Protein AF-A0A956DY55-F1 (afdb_monomer)

Sequence (195 aa):
LRLGDVALGSDHGATIERWLAEAKARLLDPQTGLLISSYTLEGERLQGPEGSTLWMSLHNLRLVDPDFAHAQYRLARGELAIEVAGFGFAREWPRHGGGLGSADVDSGPVVPILDASAGSSGLWFLGAASFGDQDGLASLQRSLELFAFPDRDASGLRYRAAGAMGNAVLFAARSVGPLWRLASEQSSRRQGHGA

Nearest PDB structures (foldseek):
  5g1w-assembly1_C  TM=7.986E-01  e=7.168E-06  Castellaniella defragrans 65Phen
  6t9h-assembly1_B  TM=7.961E-01  e=1.632E-05  Castellaniella defragrans 65Phen
  7ad2-assembly1_A  TM=8.034E-01  e=2.532E-05  Castellaniella defragrans
  6tfr-assembly1_A  TM=7.991E-01  e=2.825E-05  Castellaniella defragrans 65Phen
  6thm-assembly1_B  TM=7.566E-01  e=1.463E-05  Castellaniella defragrans 65Phen

Secondary structure (DSSP, 8-state):
-HHHHHHH----HHHHHHHHHHHHHHSB-TTT-PBPSEE-TT--EEE---HHHHHHHHHHHHHH-HHHHHHHHHHHHHHHEEEETTEEEE-SS-TTT--TT---GGG-S-BTTTTB-HHHHHHHHHHHHHHT-HHHHHHHHHHHHHHS-EEEETTEEEEGGGHHHHHHHHHHHH---HHHHHHHHHHHHHHHT--

Radius of gyration: 17.46 Å; Cα contacts (8 Å, |Δi|>4): 277; chains: 1; bounding box: 45×49×44 Å

Solvent-accessible surface area (backbone atoms only — not comparable to full-atom values): 10643 Å² total; per-residue (Å²): 101,57,61,46,27,67,75,69,70,48,85,56,63,72,61,50,53,53,50,50,53,49,42,71,73,56,41,40,33,89,86,75,64,33,58,39,64,40,57,48,97,88,55,48,80,72,44,59,44,33,31,39,59,40,25,51,48,39,49,56,29,38,45,76,43,46,68,62,23,54,56,44,47,56,48,46,51,71,39,24,51,43,77,56,98,66,32,31,41,13,18,41,40,34,69,92,77,47,65,101,80,72,84,50,90,81,34,55,80,54,44,86,91,71,55,26,16,54,46,12,32,44,28,40,43,30,27,21,49,66,72,65,37,60,66,57,41,52,13,36,48,50,35,40,66,71,70,19,53,70,44,76,57,98,91,44,79,44,37,64,73,44,44,73,65,39,43,51,42,56,47,50,35,75,51,77,57,73,66,56,54,55,27,37,56,51,36,54,53,56,55,72,74,72,116

Mean predicted aligned error: 6.1 Å

pLDDT: mean 87.71, std 14.34, range [41.38, 98.44]

Structure (mmCIF, N/CA/C/O backbone):
data_AF-A0A956DY55-F1
#
_entry.id   AF-A0A956DY55-F1
#
loop_
_atom_site.group_PDB
_atom_site.id
_atom_site.type_symbol
_atom_site.label_atom_id
_atom_site.label_alt_id
_atom_site.label_comp_id
_atom_site.label_asym_id
_atom_site.label_entity_id
_atom_site.label_seq_id
_atom_site.pdbx_PDB_ins_code
_atom_site.Cartn_x
_atom_site.Cartn_y
_atom_site.Cartn_z
_atom_site.occupancy
_atom_site.B_iso_or_equiv
_atom_site.auth_seq_id
_atom_site.auth_comp_id
_atom_site.auth_asym_id
_atom_site.auth_atom_id
_atom_site.pdbx_PDB_model_num
ATOM 1 N N . LEU A 1 1 ? -6.649 -0.260 15.979 1.00 92.75 1 LEU A N 1
ATOM 2 C CA . LEU A 1 1 ? -7.978 0.239 16.408 1.00 92.75 1 LEU A CA 1
ATOM 3 C C . LEU A 1 1 ? -9.096 -0.671 15.908 1.00 92.75 1 LEU A C 1
ATOM 5 O O . LEU A 1 1 ? -9.574 -1.463 16.699 1.00 92.75 1 LEU A O 1
ATOM 9 N N . ARG A 1 2 ? -9.411 -0.697 14.606 1.00 94.50 2 ARG A N 1
ATOM 10 C CA . ARG A 1 2 ? -10.518 -1.506 14.043 1.00 94.50 2 ARG A CA 1
ATOM 11 C C . ARG A 1 2 ? -10.479 -3.003 14.358 1.00 94.50 2 ARG A C 1
ATOM 13 O O . ARG A 1 2 ? -11.492 -3.580 14.723 1.00 94.50 2 ARG A O 1
ATOM 20 N N . LEU A 1 3 ? -9.302 -3.625 14.286 1.00 94.81 3 LEU A N 1
ATOM 21 C CA . LEU A 1 3 ? -9.146 -5.026 14.695 1.00 94.81 3 LEU A CA 1
ATOM 22 C C . LEU A 1 3 ? -9.472 -5.233 16.188 1.00 94.81 3 LEU A C 1
ATOM 24 O O . LEU A 1 3 ? -10.024 -6.264 16.550 1.00 94.81 3 LEU A O 1
ATOM 28 N N . GLY A 1 4 ? -9.163 -4.250 17.041 1.00 93.88 4 GLY A N 1
ATOM 29 C CA . GLY A 1 4 ? -9.506 -4.254 18.466 1.00 93.88 4 GLY A CA 1
ATOM 30 C C . GLY A 1 4 ? -10.987 -3.975 18.726 1.00 93.88 4 GLY A C 1
ATOM 31 O O . GLY A 1 4 ? -11.552 -4.567 19.642 1.00 93.88 4 GLY A O 1
ATOM 32 N N . ASP A 1 5 ? -11.638 -3.148 17.900 1.00 95.00 5 ASP A N 1
ATOM 33 C CA . ASP A 1 5 ? -13.096 -2.959 17.956 1.00 95.00 5 ASP A CA 1
ATOM 34 C C . ASP A 1 5 ? -13.806 -4.310 17.764 1.00 95.00 5 ASP A C 1
ATOM 36 O O . ASP A 1 5 ? -14.678 -4.680 18.545 1.00 95.00 5 ASP A O 1
ATOM 40 N N . VAL A 1 6 ? -13.361 -5.094 16.774 1.00 94.69 6 VAL A N 1
ATOM 41 C CA . VAL A 1 6 ? -13.893 -6.439 16.496 1.00 94.69 6 VAL A CA 1
ATOM 42 C C . VAL A 1 6 ? -13.516 -7.445 17.581 1.00 94.69 6 VAL A C 1
ATOM 44 O O . VAL A 1 6 ? -14.374 -8.172 18.069 1.00 94.69 6 VAL A O 1
ATOM 47 N N . ALA A 1 7 ? -12.231 -7.535 17.930 1.00 95.31 7 ALA A N 1
ATOM 48 C CA . ALA A 1 7 ? -11.731 -8.609 18.787 1.00 95.31 7 ALA A CA 1
ATOM 49 C C . ALA A 1 7 ? -12.110 -8.432 20.262 1.00 95.31 7 ALA A C 1
ATOM 51 O O . ALA A 1 7 ? -12.269 -9.421 20.971 1.00 95.31 7 ALA A O 1
ATOM 52 N N . LEU A 1 8 ? -12.216 -7.184 20.726 1.00 95.75 8 LEU A N 1
ATOM 53 C CA . LEU A 1 8 ? -12.386 -6.849 22.143 1.00 95.75 8 LEU A CA 1
ATOM 54 C C . LEU A 1 8 ? -13.705 -6.122 22.433 1.00 95.75 8 LEU A C 1
ATOM 56 O O . LEU A 1 8 ? -13.953 -5.769 23.582 1.00 95.75 8 LEU A O 1
ATOM 60 N N . GLY A 1 9 ? -14.534 -5.856 21.418 1.00 93.00 9 GLY A N 1
ATOM 61 C CA . GLY A 1 9 ? -15.785 -5.106 21.583 1.00 93.00 9 GLY A CA 1
ATOM 62 C C . GLY A 1 9 ? -15.580 -3.637 21.970 1.00 93.00 9 GLY A C 1
ATOM 63 O O . GLY A 1 9 ? -16.483 -3.015 22.523 1.00 93.00 9 GLY A O 1
ATOM 64 N N . SER A 1 10 ? -14.389 -3.090 21.720 1.00 95.12 10 SER A N 1
ATOM 65 C CA . SER A 1 10 ? -14.096 -1.667 21.931 1.00 95.12 10 SER A CA 1
ATOM 66 C C . SER A 1 10 ? -14.716 -0.788 20.833 1.00 95.12 10 SER A C 1
ATOM 68 O O . SER A 1 10 ? -15.138 -1.292 19.791 1.00 95.12 10 SER A O 1
ATOM 70 N N . ASP A 1 11 ? -14.787 0.528 21.050 1.00 94.88 11 ASP A N 1
ATOM 71 C CA . ASP A 1 11 ? -15.194 1.470 20.002 1.00 94.88 11 ASP A CA 1
ATOM 72 C C . ASP A 1 11 ? -14.244 2.661 19.927 1.00 94.88 11 ASP A C 1
ATOM 74 O O . ASP A 1 11 ? -14.233 3.549 20.779 1.00 94.88 11 ASP A O 1
ATOM 78 N N . HIS A 1 12 ? -13.441 2.674 18.868 1.00 96.12 12 HIS A N 1
ATOM 79 C CA . HIS A 1 12 ? -12.496 3.746 18.585 1.00 96.12 12 HIS A CA 1
ATOM 80 C C . HIS A 1 12 ? -12.965 4.678 17.455 1.00 96.12 12 HIS A C 1
ATOM 82 O O . HIS A 1 12 ? -12.146 5.423 16.909 1.00 96.12 12 HIS A O 1
ATOM 88 N N . GLY A 1 13 ? -14.259 4.661 17.100 1.00 94.62 13 GLY A N 1
ATOM 89 C CA . GLY A 1 13 ? -14.834 5.447 15.998 1.00 94.62 13 GLY A CA 1
ATOM 90 C C . GLY A 1 13 ? -14.466 6.932 16.041 1.00 94.62 13 GLY A C 1
ATOM 91 O O . GLY A 1 13 ? -13.834 7.428 15.113 1.00 94.62 13 GLY A O 1
ATOM 92 N N . ALA A 1 14 ? -14.732 7.607 17.162 1.00 95.88 14 ALA A N 1
ATOM 93 C CA . ALA A 1 14 ? -14.453 9.039 17.303 1.00 95.88 14 ALA A CA 1
ATOM 94 C C . ALA A 1 14 ? -12.961 9.390 17.133 1.00 95.88 14 ALA A C 1
ATOM 96 O O . ALA A 1 14 ? -12.617 10.444 16.603 1.00 95.88 14 ALA A O 1
ATOM 97 N N . THR A 1 15 ? -12.050 8.524 17.587 1.00 96.56 15 THR A N 1
ATOM 98 C CA . THR A 1 15 ? -10.602 8.739 17.419 1.00 96.56 15 THR A CA 1
ATOM 99 C C . THR A 1 15 ? -10.178 8.561 15.966 1.00 96.56 15 THR A C 1
ATOM 101 O O . THR A 1 15 ? -9.382 9.351 15.463 1.00 96.56 15 THR A O 1
ATOM 104 N N . ILE A 1 16 ? -10.737 7.561 15.283 1.00 95.94 16 ILE A N 1
ATOM 105 C CA . ILE A 1 16 ? -10.509 7.327 13.855 1.00 95.94 16 ILE A CA 1
ATOM 106 C C . ILE A 1 16 ? -11.011 8.511 13.022 1.00 95.94 16 ILE A C 1
ATOM 108 O O . ILE A 1 16 ? -10.283 8.991 12.161 1.00 95.94 16 ILE A O 1
ATOM 112 N N . GLU A 1 17 ? -12.218 9.003 13.294 1.00 95.81 17 GLU A N 1
ATOM 113 C CA . GLU A 1 17 ? -12.821 10.126 12.566 1.00 95.81 17 GLU A CA 1
ATOM 114 C C . GLU A 1 17 ? -12.002 11.409 12.709 1.00 95.81 17 GLU A C 1
ATOM 116 O O . GLU A 1 17 ? -11.716 12.064 11.707 1.00 95.81 17 GLU A O 1
ATOM 121 N N . ARG A 1 18 ? -11.545 11.731 13.929 1.00 95.81 18 ARG A N 1
ATOM 122 C CA . ARG A 1 18 ? -10.653 12.881 14.148 1.00 95.81 18 ARG A CA 1
ATOM 123 C C . ARG A 1 18 ? -9.347 12.740 13.374 1.00 95.81 18 ARG A C 1
ATOM 125 O O . ARG A 1 18 ? -8.932 13.686 12.716 1.00 95.81 18 ARG A O 1
ATOM 132 N N . TRP A 1 19 ? -8.715 11.566 13.422 1.00 94.75 19 TRP A N 1
ATOM 133 C CA . TRP A 1 19 ? -7.479 11.341 12.672 1.00 94.75 19 TRP A CA 1
ATOM 134 C C . TRP A 1 19 ? -7.699 11.447 11.158 1.00 94.75 19 TRP A C 1
ATOM 136 O O . TRP A 1 19 ? -6.896 12.074 10.477 1.00 94.75 19 TRP A O 1
ATOM 146 N N . LEU A 1 20 ? -8.797 10.899 10.627 1.00 96.44 20 LEU A N 1
ATOM 147 C CA . LEU A 1 20 ? -9.127 10.998 9.202 1.00 96.44 20 LEU A CA 1
ATOM 148 C C . LEU A 1 20 ? -9.343 12.447 8.760 1.00 96.44 20 LEU A C 1
ATOM 150 O O . LEU A 1 20 ? -8.898 12.816 7.674 1.00 96.44 20 LEU A O 1
ATOM 154 N N . ALA A 1 21 ? -10.015 13.259 9.581 1.00 96.06 21 ALA A N 1
ATOM 155 C CA . ALA A 1 21 ? -10.216 14.676 9.299 1.00 96.06 21 ALA A CA 1
ATOM 156 C C . ALA A 1 21 ? -8.872 15.418 9.202 1.00 96.06 21 ALA A C 1
ATOM 158 O O . ALA A 1 21 ? -8.621 16.098 8.208 1.00 96.06 21 ALA A O 1
ATOM 159 N N . GLU A 1 22 ? -7.977 15.213 10.172 1.00 94.00 22 GLU A N 1
ATOM 160 C CA . GLU A 1 22 ? -6.631 15.803 10.163 1.00 94.00 22 GLU A CA 1
ATOM 161 C C . GLU A 1 22 ? -5.784 15.302 8.989 1.00 94.00 22 GLU A C 1
ATOM 163 O O . GLU A 1 22 ? -5.150 16.094 8.289 1.00 94.00 22 GLU A O 1
ATOM 168 N N . ALA A 1 23 ? -5.810 13.996 8.714 1.00 94.75 23 ALA A N 1
ATOM 169 C CA . ALA A 1 23 ? -5.051 13.400 7.621 1.00 94.75 23 ALA A CA 1
ATOM 170 C C . ALA A 1 23 ? -5.463 13.983 6.264 1.00 94.75 23 ALA A C 1
ATOM 172 O O . ALA A 1 23 ? -4.606 14.396 5.483 1.00 94.75 23 ALA A O 1
ATOM 173 N N . LYS A 1 24 ? -6.771 14.086 6.004 1.00 95.81 24 LYS A N 1
ATOM 174 C CA . LYS A 1 24 ? -7.305 14.663 4.761 1.00 95.81 24 LYS A CA 1
ATOM 175 C C . LYS A 1 24 ? -7.044 16.167 4.654 1.00 95.81 24 LYS A C 1
ATOM 177 O O . LYS A 1 24 ? -6.864 16.663 3.547 1.00 95.81 24 LYS A O 1
ATOM 182 N N . ALA A 1 25 ? -7.013 16.887 5.775 1.00 94.19 25 ALA A N 1
ATOM 183 C CA . ALA A 1 25 ? -6.769 18.326 5.785 1.00 94.19 25 ALA A CA 1
ATOM 184 C C . ALA A 1 25 ? -5.283 18.686 5.628 1.00 94.19 25 ALA A C 1
ATOM 186 O O . ALA A 1 25 ? -4.953 19.659 4.950 1.00 94.19 25 ALA A O 1
ATOM 187 N N . ARG A 1 26 ? -4.378 17.930 6.263 1.00 93.31 26 ARG A N 1
ATOM 188 C CA . ARG A 1 26 ? -2.979 18.353 6.453 1.00 93.31 26 ARG A CA 1
ATOM 189 C C . ARG A 1 26 ? -1.951 17.387 5.887 1.00 93.31 26 ARG A C 1
ATOM 191 O O . ARG A 1 26 ? -0.894 17.848 5.467 1.00 93.31 26 ARG A O 1
ATOM 198 N N . LEU A 1 27 ? -2.248 16.093 5.799 1.00 95.50 27 LEU A N 1
ATOM 199 C CA . LEU A 1 27 ? -1.259 15.054 5.470 1.00 95.50 27 LEU A CA 1
ATOM 200 C C . LEU A 1 27 ? -1.307 14.593 4.006 1.00 95.50 27 LEU A C 1
ATOM 202 O O . LEU A 1 27 ? -0.704 13.582 3.653 1.00 95.50 27 LEU A O 1
ATOM 206 N N . LEU A 1 28 ? -2.011 15.332 3.150 1.00 95.56 28 LEU A N 1
ATOM 207 C CA . LEU A 1 28 ? -1.970 15.136 1.707 1.00 95.56 28 LEU A CA 1
ATOM 208 C C . LEU A 1 28 ? -0.923 16.048 1.073 1.00 95.56 28 LEU A C 1
ATOM 210 O O . LEU A 1 28 ? -0.900 17.259 1.310 1.00 95.56 28 LEU A O 1
ATOM 214 N N . ASP A 1 29 ? -0.082 15.461 0.237 1.00 93.88 29 ASP A N 1
ATOM 215 C CA . ASP A 1 29 ? 0.810 16.184 -0.650 1.00 93.88 29 ASP A CA 1
ATOM 216 C C . ASP A 1 29 ? -0.014 17.055 -1.617 1.00 93.88 29 ASP A C 1
ATOM 218 O O . ASP A 1 29 ? -0.925 16.548 -2.274 1.00 93.88 29 ASP A O 1
ATOM 222 N N . PRO A 1 30 ? 0.256 18.368 -1.719 1.00 91.19 30 PRO A N 1
ATOM 223 C CA . PRO A 1 30 ? -0.605 19.279 -2.464 1.00 91.19 30 PRO A CA 1
ATOM 224 C C . PRO A 1 30 ? -0.461 19.110 -3.978 1.00 91.19 30 PRO A C 1
ATOM 226 O O . PRO A 1 30 ? -1.320 19.573 -4.723 1.00 91.19 30 PRO A O 1
ATOM 229 N N . GLN A 1 31 ? 0.619 18.472 -4.435 1.00 90.75 31 GLN A N 1
ATOM 230 C CA . GLN A 1 31 ? 0.888 18.282 -5.851 1.00 90.75 31 GLN A CA 1
ATOM 231 C C . GLN A 1 31 ? 0.219 17.016 -6.391 1.00 90.75 31 GLN A C 1
ATOM 233 O O . GLN A 1 31 ? -0.387 17.043 -7.460 1.00 90.75 31 GLN A O 1
ATOM 238 N N . THR A 1 32 ? 0.327 15.912 -5.657 1.00 93.75 32 THR A N 1
ATOM 239 C CA . THR A 1 32 ? -0.161 14.589 -6.078 1.00 93.75 32 THR A CA 1
ATOM 240 C C . THR A 1 32 ? -1.489 14.205 -5.428 1.00 93.75 32 THR A C 1
ATOM 242 O O . THR A 1 32 ? -2.185 13.315 -5.914 1.00 93.75 32 THR A O 1
ATOM 245 N N . GLY A 1 33 ? -1.854 14.849 -4.316 1.00 95.25 33 GLY A N 1
ATOM 246 C CA . GLY A 1 33 ? -3.003 14.472 -3.494 1.00 95.25 33 GLY A CA 1
ATOM 247 C C . GLY A 1 33 ? -2.810 13.162 -2.725 1.00 95.25 33 GLY A C 1
ATOM 248 O O . GLY A 1 33 ? -3.788 12.628 -2.198 1.00 95.25 33 GLY A O 1
ATOM 249 N N . LEU A 1 34 ? -1.587 12.623 -2.680 1.00 97.06 34 LEU A N 1
ATOM 250 C CA . LEU A 1 34 ? -1.251 11.392 -1.967 1.00 97.06 34 LEU A CA 1
ATOM 251 C C . LEU A 1 34 ? -0.923 11.656 -0.501 1.00 97.06 34 LEU A C 1
ATOM 253 O O . LEU A 1 34 ? -0.384 12.705 -0.154 1.00 97.06 34 LEU A O 1
ATOM 257 N N . LEU A 1 35 ? -1.198 10.675 0.356 1.00 96.56 35 LEU A N 1
ATOM 258 C CA . LEU A 1 35 ? -0.693 10.672 1.725 1.00 96.56 35 LEU A CA 1
ATOM 259 C C . LEU A 1 35 ? 0.838 10.737 1.739 1.00 96.56 35 LEU A C 1
ATOM 261 O O . LEU A 1 35 ? 1.516 10.008 1.013 1.00 96.56 35 LEU A O 1
ATOM 265 N N . ILE A 1 36 ? 1.358 11.610 2.594 1.00 95.06 36 ILE A N 1
ATOM 266 C CA . ILE A 1 36 ? 2.791 11.765 2.843 1.00 95.06 36 ILE A CA 1
ATOM 267 C C . ILE A 1 36 ? 3.345 10.651 3.741 1.00 95.06 36 ILE A C 1
ATOM 269 O O . ILE A 1 36 ? 2.591 10.044 4.506 1.00 95.06 36 ILE A O 1
ATOM 273 N N . SER A 1 37 ? 4.655 10.397 3.683 1.00 93.12 37 SER A N 1
ATOM 274 C CA . SER A 1 37 ? 5.288 9.320 4.457 1.00 93.12 37 SER A CA 1
ATOM 275 C C . SER A 1 37 ? 5.640 9.709 5.891 1.00 93.12 37 SER A C 1
ATOM 277 O O . SER A 1 37 ? 5.559 8.870 6.790 1.00 93.12 37 SER A O 1
ATOM 279 N N . SER A 1 38 ? 5.983 10.976 6.145 1.00 91.44 38 SER A N 1
ATOM 280 C CA . SER A 1 38 ? 6.369 11.427 7.484 1.00 91.44 38 SER A CA 1
ATOM 281 C C . SER A 1 38 ? 5.964 12.870 7.795 1.00 91.44 38 SER A C 1
ATOM 283 O O . SER A 1 38 ? 5.904 13.747 6.928 1.00 91.44 38 SER A O 1
ATOM 285 N N . TYR A 1 39 ? 5.661 13.108 9.073 1.00 93.31 39 TYR A N 1
ATOM 286 C CA . TYR A 1 39 ? 5.223 14.389 9.623 1.00 93.31 39 TYR A CA 1
ATOM 287 C C . TYR A 1 39 ? 5.586 14.498 11.117 1.00 93.31 39 TYR A C 1
ATOM 289 O O . TYR A 1 39 ? 5.818 13.482 11.777 1.00 93.31 39 TYR A O 1
ATOM 297 N N . THR A 1 40 ? 5.665 15.717 11.658 1.00 93.12 40 THR A N 1
ATOM 298 C CA . THR A 1 40 ? 5.933 15.965 13.089 1.00 93.12 40 THR A CA 1
ATOM 299 C C . THR A 1 40 ? 4.714 15.652 13.956 1.00 93.12 40 THR A C 1
ATOM 301 O O . THR A 1 40 ? 3.610 15.459 13.453 1.00 93.12 40 THR A O 1
ATOM 304 N N . LEU A 1 41 ? 4.867 15.665 15.283 1.00 88.00 41 LEU A N 1
ATOM 305 C CA . LEU A 1 41 ? 3.736 15.478 16.199 1.00 88.00 41 LEU A CA 1
ATOM 306 C C . LEU A 1 41 ? 2.623 16.526 15.987 1.00 88.00 41 LEU A C 1
ATOM 308 O O . LEU A 1 41 ? 1.444 16.224 16.149 1.00 88.00 41 LEU A O 1
ATOM 312 N N . GLU A 1 42 ? 2.995 17.736 15.576 1.00 88.06 42 GLU A N 1
ATOM 313 C CA . GLU A 1 42 ? 2.103 18.867 15.298 1.00 88.06 42 GLU A CA 1
ATOM 314 C C . GLU A 1 42 ? 1.418 18.777 13.921 1.00 88.06 42 GLU A C 1
ATOM 316 O O . GLU A 1 42 ? 0.574 19.618 13.590 1.00 88.06 42 GLU A O 1
ATOM 321 N N . GLY A 1 43 ? 1.751 17.756 13.123 1.00 82.94 43 GLY A N 1
ATOM 322 C CA . GLY A 1 43 ? 1.210 17.546 11.780 1.00 82.94 43 GLY A CA 1
ATOM 323 C C . GLY A 1 43 ? 1.951 18.305 10.680 1.00 82.94 43 GLY A C 1
ATOM 324 O O . GLY A 1 43 ? 1.419 18.431 9.577 1.00 82.94 43 GLY A O 1
ATOM 325 N N . GLU A 1 44 ? 3.152 18.817 10.959 1.00 87.31 44 GLU A N 1
ATOM 326 C CA . GLU A 1 44 ? 3.972 19.488 9.948 1.00 87.31 44 GLU A CA 1
ATOM 327 C C . GLU A 1 44 ? 4.651 18.459 9.045 1.00 87.31 44 GLU A C 1
ATOM 329 O O . GLU A 1 44 ? 5.208 17.470 9.516 1.00 87.31 44 GLU A O 1
ATOM 334 N N . ARG A 1 45 ? 4.590 18.675 7.731 1.00 89.25 45 ARG A N 1
ATOM 335 C CA . ARG A 1 45 ? 5.065 17.709 6.728 1.00 89.25 45 ARG A CA 1
ATOM 336 C C . ARG A 1 45 ? 6.590 17.632 6.743 1.00 89.25 45 ARG A C 1
ATOM 338 O O . ARG A 1 45 ? 7.246 18.670 6.712 1.00 89.25 45 ARG A O 1
ATOM 345 N N . LEU A 1 46 ? 7.145 16.419 6.745 1.00 87.94 46 LEU A N 1
ATOM 346 C CA . LEU A 1 46 ? 8.595 16.197 6.718 1.00 87.94 46 LEU A CA 1
ATOM 347 C C . LEU A 1 46 ? 9.057 15.647 5.370 1.00 87.94 46 LEU A C 1
ATOM 349 O O . LEU A 1 46 ? 9.950 16.217 4.747 1.00 87.94 46 LEU A O 1
ATOM 353 N N . GLN A 1 47 ? 8.427 14.573 4.898 1.00 87.12 47 GLN A N 1
ATOM 354 C CA . GLN A 1 47 ? 8.691 13.987 3.583 1.00 87.12 47 GLN A CA 1
ATOM 355 C C . GLN A 1 47 ? 7.392 13.864 2.802 1.00 87.12 47 GLN A C 1
ATOM 357 O O . GLN A 1 47 ? 6.319 13.802 3.392 1.00 87.12 47 GLN A O 1
ATOM 362 N N . GLY A 1 48 ? 7.491 13.875 1.473 1.00 90.75 48 GLY A N 1
ATOM 363 C CA . GLY A 1 48 ? 6.351 13.680 0.583 1.00 90.75 48 GLY A CA 1
ATOM 364 C C . GLY A 1 48 ? 5.847 12.231 0.574 1.00 90.75 48 GLY A C 1
ATOM 365 O O . GLY A 1 48 ? 6.197 11.434 1.443 1.00 90.75 48 GLY A O 1
ATOM 366 N N . PRO A 1 49 ? 5.006 11.865 -0.400 1.00 93.75 49 PRO A N 1
ATOM 367 C CA . PRO A 1 49 ? 4.548 10.491 -0.561 1.00 93.75 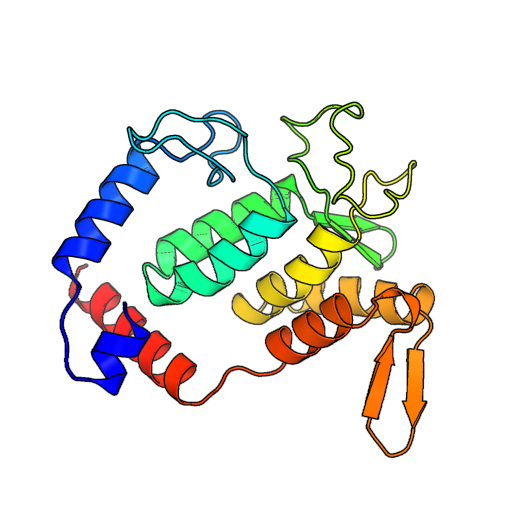49 PRO A CA 1
ATOM 368 C C . PRO A 1 49 ? 5.720 9.567 -0.901 1.00 93.75 49 PRO A C 1
ATOM 370 O O . PRO A 1 49 ? 6.492 9.873 -1.806 1.00 93.75 49 PRO A O 1
ATOM 373 N N . GLU A 1 50 ? 5.813 8.427 -0.220 1.00 93.31 50 GLU A N 1
ATOM 374 C CA . GLU A 1 50 ? 6.858 7.418 -0.423 1.00 93.31 50 GLU A CA 1
ATOM 375 C C . GLU A 1 50 ? 6.213 6.055 -0.678 1.00 93.31 50 GLU A C 1
ATOM 377 O O . GLU A 1 50 ? 5.395 5.588 0.114 1.00 93.31 50 GLU A O 1
ATOM 382 N N . GLY A 1 51 ? 6.565 5.408 -1.782 1.00 92.88 51 GLY A N 1
ATOM 383 C CA . GLY A 1 51 ? 5.876 4.240 -2.310 1.00 92.88 51 GLY A CA 1
ATOM 384 C C . GLY A 1 51 ? 5.823 3.071 -1.338 1.00 92.88 51 GLY A C 1
ATOM 385 O O . GLY A 1 51 ? 4.734 2.551 -1.084 1.00 92.88 51 GLY A O 1
ATOM 386 N N . SER A 1 52 ? 6.954 2.679 -0.748 1.00 90.44 52 SER A N 1
ATOM 387 C CA . SER A 1 52 ? 7.008 1.571 0.210 1.00 90.44 52 SER A CA 1
ATOM 388 C C . SER A 1 52 ? 6.027 1.782 1.377 1.00 90.44 52 SER A C 1
ATOM 390 O O . SER A 1 52 ? 5.144 0.950 1.627 1.00 90.44 52 SER A O 1
ATOM 392 N N . THR A 1 53 ? 6.091 2.941 2.033 1.00 92.44 53 THR A N 1
ATOM 393 C CA . THR A 1 53 ? 5.196 3.300 3.142 1.00 92.44 53 THR A CA 1
ATOM 394 C C . THR A 1 53 ? 3.746 3.455 2.698 1.00 92.44 53 THR A C 1
ATOM 396 O O . THR A 1 53 ? 2.828 3.037 3.413 1.00 92.44 53 THR A O 1
ATOM 399 N N . LEU A 1 54 ? 3.516 4.011 1.509 1.00 96.25 54 LEU A N 1
ATOM 400 C CA . LEU A 1 54 ? 2.190 4.337 1.019 1.00 96.25 54 LEU A CA 1
ATOM 401 C C . LEU A 1 54 ? 1.410 3.063 0.722 1.00 96.25 54 LEU A C 1
ATOM 403 O O . LEU A 1 54 ? 0.314 2.904 1.247 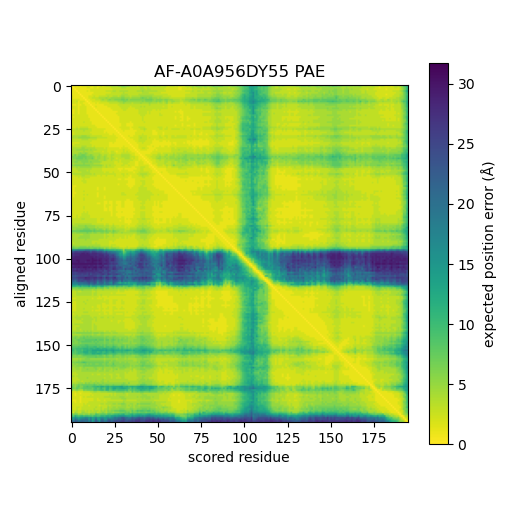1.00 96.25 54 LEU A O 1
ATOM 407 N N . TRP A 1 55 ? 1.967 2.102 -0.020 1.00 97.31 55 TRP A N 1
ATOM 408 C CA . TRP A 1 55 ? 1.264 0.845 -0.317 1.00 97.31 55 TRP A CA 1
ATOM 409 C C . TRP A 1 55 ? 0.844 0.091 0.950 1.00 97.31 55 TRP A C 1
ATOM 411 O O . TRP A 1 55 ? -0.288 -0.399 1.037 1.00 97.31 55 TRP A O 1
ATOM 421 N N . MET A 1 56 ? 1.723 0.047 1.957 1.00 95.94 56 MET A N 1
ATOM 422 C CA . MET A 1 56 ? 1.408 -0.522 3.269 1.00 95.94 56 MET A CA 1
ATOM 423 C C . MET A 1 56 ? 0.320 0.282 3.990 1.00 95.94 56 MET A C 1
ATOM 425 O O . MET A 1 56 ? -0.632 -0.287 4.533 1.00 95.94 56 MET A O 1
ATOM 429 N N . SER A 1 57 ? 0.426 1.608 3.989 1.00 96.62 57 SER A N 1
ATOM 430 C CA . SER A 1 57 ? -0.560 2.485 4.624 1.00 96.62 57 SER A CA 1
ATOM 431 C C . SER A 1 57 ? -1.933 2.315 3.988 1.00 96.62 57 SER A C 1
ATOM 433 O O . SER A 1 57 ? -2.920 2.184 4.705 1.00 96.62 57 SER A O 1
ATOM 435 N N . LEU A 1 58 ? -2.008 2.201 2.661 1.00 97.38 58 LEU A N 1
ATOM 436 C CA . LEU A 1 58 ? -3.252 1.983 1.929 1.00 97.38 58 LEU A CA 1
ATOM 437 C C . LEU A 1 58 ? -3.883 0.624 2.227 1.00 97.38 58 LEU A C 1
ATOM 439 O O . LEU A 1 58 ? -5.097 0.558 2.417 1.00 97.38 58 LEU A O 1
ATOM 443 N N . HIS A 1 59 ? -3.084 -0.443 2.337 1.00 95.81 59 HIS A N 1
ATOM 444 C CA . HIS A 1 59 ? -3.575 -1.747 2.797 1.00 95.81 59 HIS A CA 1
ATOM 445 C C . HIS A 1 59 ? -4.302 -1.623 4.145 1.00 95.81 59 HIS A C 1
ATOM 447 O O . HIS A 1 59 ? -5.432 -2.090 4.283 1.00 95.81 59 HIS A O 1
ATOM 453 N N . ASN A 1 60 ? -3.694 -0.927 5.109 1.00 95.75 60 ASN A N 1
ATOM 454 C CA . ASN A 1 60 ? -4.270 -0.703 6.437 1.00 95.75 60 ASN A CA 1
ATOM 455 C C . ASN A 1 60 ? -5.461 0.264 6.428 1.00 95.75 60 ASN A C 1
ATOM 457 O O . ASN A 1 60 ? -6.449 0.041 7.132 1.00 95.75 60 ASN A O 1
ATOM 461 N N . LEU A 1 61 ? -5.402 1.309 5.604 1.00 96.56 61 LEU A N 1
ATOM 462 C CA . LEU A 1 61 ? -6.433 2.338 5.494 1.00 96.56 61 LEU A CA 1
ATOM 463 C C . LEU A 1 61 ? -7.774 1.757 5.042 1.00 96.56 61 LEU A C 1
ATOM 465 O O . LEU A 1 61 ? -8.809 2.276 5.444 1.00 96.56 61 LEU A O 1
ATOM 469 N N . ARG A 1 62 ? -7.787 0.628 4.322 1.00 94.94 62 ARG A N 1
ATOM 470 C CA . ARG A 1 62 ? -9.025 -0.095 3.974 1.00 94.94 62 ARG A CA 1
ATOM 471 C C . ARG A 1 62 ? -9.862 -0.500 5.181 1.00 94.94 62 ARG A C 1
ATOM 473 O O . ARG A 1 62 ? -11.078 -0.591 5.069 1.00 94.94 62 ARG A O 1
ATOM 480 N N . LEU A 1 63 ? -9.241 -0.759 6.331 1.00 95.31 63 LEU A N 1
ATOM 481 C CA . LEU A 1 63 ? -9.991 -1.041 7.555 1.00 95.31 63 LEU A CA 1
ATOM 482 C C . LEU A 1 63 ? -10.556 0.233 8.181 1.00 95.31 63 LEU A C 1
ATOM 484 O O . LEU A 1 63 ? -11.507 0.166 8.952 1.00 95.31 63 LEU A O 1
ATOM 488 N N . VAL A 1 64 ? -9.957 1.384 7.908 1.00 95.38 64 VAL A N 1
ATOM 489 C CA . VAL A 1 64 ? -10.248 2.648 8.585 1.00 95.38 64 VAL A CA 1
ATOM 490 C C . VAL A 1 64 ? -11.273 3.457 7.790 1.00 95.38 64 VAL A C 1
ATOM 492 O O . VAL A 1 64 ? -12.309 3.818 8.347 1.00 95.38 64 VAL A O 1
ATOM 495 N N . ASP A 1 65 ? -10.994 3.677 6.505 1.00 96.06 65 ASP A N 1
ATOM 496 C CA . ASP A 1 65 ? -11.816 4.391 5.527 1.00 96.06 65 ASP A CA 1
ATOM 497 C C . ASP A 1 65 ? -11.623 3.758 4.126 1.00 96.06 65 ASP A C 1
ATOM 499 O O . ASP A 1 65 ? -10.722 4.167 3.383 1.00 96.06 65 ASP A O 1
ATOM 503 N N . PRO A 1 66 ? -12.413 2.718 3.777 1.00 94.81 66 PRO A N 1
ATOM 504 C CA . PRO A 1 66 ? -12.341 2.046 2.479 1.00 94.81 66 PRO A CA 1
ATOM 505 C C . PRO A 1 66 ? -12.375 2.983 1.265 1.00 94.81 66 PRO A C 1
ATOM 507 O O . PRO A 1 66 ? -11.522 2.851 0.386 1.00 94.81 66 PRO A O 1
ATOM 510 N N . ASP A 1 67 ? -13.306 3.935 1.213 1.00 96.00 67 ASP A N 1
ATOM 511 C CA . ASP A 1 67 ? -13.446 4.850 0.072 1.00 96.00 67 ASP A CA 1
ATOM 512 C C . ASP A 1 67 ? -12.216 5.740 -0.115 1.00 96.00 67 ASP A C 1
ATOM 514 O O . ASP A 1 67 ? -11.685 5.863 -1.226 1.00 96.00 67 ASP A O 1
ATOM 518 N N . PHE A 1 68 ? -11.705 6.317 0.976 1.00 97.06 68 PHE A N 1
ATOM 519 C CA . PHE A 1 68 ? -10.476 7.102 0.926 1.00 97.06 68 PHE A CA 1
ATOM 520 C C . PHE A 1 68 ? -9.278 6.235 0.520 1.00 97.06 68 PHE A C 1
ATOM 522 O O . PHE A 1 68 ? -8.481 6.653 -0.320 1.00 97.06 68 PHE A O 1
ATOM 529 N N . ALA A 1 69 ? -9.189 5.001 1.024 1.00 97.69 69 ALA A N 1
ATOM 530 C CA . ALA A 1 69 ? -8.147 4.055 0.634 1.00 97.69 69 ALA A CA 1
ATOM 531 C C . ALA A 1 69 ? -8.188 3.730 -0.869 1.00 97.69 69 ALA A C 1
ATOM 533 O O . ALA A 1 69 ? -7.148 3.747 -1.527 1.00 97.69 69 ALA A O 1
ATOM 534 N N . HIS A 1 70 ? -9.375 3.490 -1.434 1.00 97.81 70 HIS A N 1
ATOM 535 C CA . HIS A 1 70 ? -9.553 3.253 -2.870 1.00 97.81 70 HIS A CA 1
ATOM 536 C C . HIS A 1 70 ? -9.184 4.482 -3.709 1.00 97.81 70 HIS A C 1
ATOM 538 O O . HIS A 1 70 ? -8.533 4.349 -4.749 1.00 97.81 70 HIS A O 1
ATOM 544 N N . ALA A 1 71 ? -9.571 5.683 -3.272 1.00 97.94 71 ALA A N 1
ATOM 545 C CA . ALA A 1 71 ? -9.206 6.921 -3.955 1.00 97.94 71 ALA A CA 1
ATOM 546 C C . ALA A 1 71 ? -7.684 7.114 -3.989 1.00 97.94 71 ALA A C 1
ATOM 548 O O . ALA A 1 71 ? -7.121 7.349 -5.059 1.00 97.94 71 ALA A O 1
ATOM 549 N N . GLN A 1 72 ? -7.023 6.937 -2.846 1.00 98.31 72 GLN A N 1
ATOM 550 C CA . GLN A 1 72 ? -5.573 7.047 -2.725 1.00 98.31 72 GLN A CA 1
ATOM 551 C C . GLN A 1 72 ? -4.837 5.956 -3.514 1.00 98.31 72 GLN A C 1
ATOM 553 O O . GLN A 1 72 ? -3.843 6.254 -4.167 1.00 98.31 72 GLN A O 1
ATOM 558 N N . TYR A 1 73 ? -5.345 4.719 -3.541 1.00 98.44 73 TYR A N 1
ATOM 559 C CA . TYR A 1 73 ? -4.760 3.645 -4.349 1.00 98.44 73 TYR A CA 1
ATOM 560 C C . TYR A 1 73 ? -4.751 3.976 -5.841 1.00 98.44 73 TYR A C 1
ATOM 562 O O . TYR A 1 73 ? -3.737 3.771 -6.502 1.00 98.44 73 TYR A O 1
ATOM 570 N N . ARG A 1 74 ? -5.844 4.537 -6.376 1.00 98.25 74 ARG A N 1
ATOM 571 C CA . ARG A 1 74 ? -5.896 4.948 -7.790 1.00 98.25 74 ARG A CA 1
ATOM 572 C C . ARG A 1 74 ? -4.870 6.031 -8.116 1.00 98.25 74 ARG A C 1
ATOM 574 O O . ARG A 1 74 ? -4.218 5.941 -9.152 1.00 98.25 74 ARG A O 1
ATOM 581 N N . LEU A 1 75 ? -4.710 7.020 -7.236 1.00 97.50 75 LEU A N 1
ATOM 582 C CA . LEU A 1 75 ? -3.690 8.060 -7.398 1.00 97.50 75 LEU A CA 1
ATOM 583 C C . LEU A 1 75 ? -2.280 7.456 -7.330 1.00 97.50 75 LEU A C 1
ATOM 585 O O . LEU A 1 75 ? -1.467 7.691 -8.218 1.00 97.50 75 LEU A O 1
ATOM 589 N N . ALA A 1 76 ? -2.018 6.601 -6.337 1.00 97.19 76 ALA A N 1
ATOM 590 C CA . ALA A 1 76 ? -0.718 5.962 -6.145 1.00 97.19 76 ALA A CA 1
ATOM 591 C C . ALA A 1 76 ? -0.359 5.083 -7.349 1.00 97.19 76 ALA A C 1
ATOM 593 O O . ALA A 1 76 ? 0.772 5.101 -7.827 1.00 97.19 76 ALA A O 1
ATOM 594 N N . ARG A 1 77 ? -1.343 4.366 -7.901 1.00 96.81 77 ARG A N 1
ATOM 595 C CA . ARG A 1 77 ? -1.192 3.567 -9.119 1.00 96.81 77 ARG A CA 1
ATOM 596 C C . ARG A 1 77 ? -0.793 4.416 -10.325 1.00 96.81 77 ARG A C 1
ATOM 598 O O . ARG A 1 77 ? 0.019 3.956 -11.118 1.00 96.81 77 ARG A O 1
ATOM 605 N N . GLY A 1 78 ? -1.335 5.626 -10.456 1.00 95.31 78 GLY A N 1
ATOM 606 C CA . GLY A 1 78 ? -0.981 6.553 -11.534 1.00 95.31 78 GLY A CA 1
ATOM 607 C C . GLY A 1 78 ? 0.395 7.206 -11.369 1.00 95.31 78 GLY A C 1
ATOM 608 O O . GLY A 1 78 ? 1.083 7.437 -12.362 1.00 95.31 78 GLY A O 1
ATOM 609 N N . GLU A 1 79 ? 0.807 7.484 -10.132 1.00 94.44 79 GLU A N 1
ATOM 610 C CA . GLU A 1 79 ? 2.056 8.202 -9.837 1.00 94.44 79 GLU A CA 1
ATOM 611 C C . GLU A 1 79 ? 3.281 7.294 -9.684 1.00 94.44 79 GLU A C 1
ATOM 613 O O . GLU A 1 79 ? 4.393 7.702 -10.025 1.00 94.44 79 GLU A O 1
ATOM 618 N N . LEU A 1 80 ? 3.093 6.082 -9.154 1.00 94.31 80 LEU A N 1
ATOM 619 C CA . LEU A 1 80 ? 4.190 5.220 -8.713 1.00 94.31 80 LEU A CA 1
ATOM 620 C C . LEU A 1 80 ? 4.370 3.978 -9.576 1.00 94.31 80 LEU A C 1
ATOM 622 O O . LEU A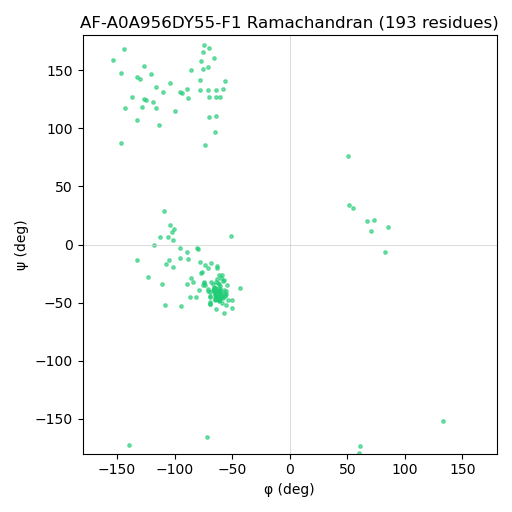 1 80 ? 5.498 3.518 -9.732 1.00 94.31 80 LEU A O 1
ATOM 626 N N . ALA A 1 81 ? 3.300 3.399 -10.119 1.00 94.50 81 ALA A N 1
ATOM 627 C CA . ALA A 1 81 ? 3.428 2.144 -10.847 1.00 94.50 81 ALA A CA 1
ATOM 628 C C . ALA A 1 81 ? 3.995 2.356 -12.256 1.00 94.50 81 ALA A C 1
ATOM 630 O O . ALA A 1 81 ? 3.660 3.301 -12.971 1.00 94.50 81 ALA A O 1
ATOM 631 N N . ILE A 1 82 ? 4.850 1.428 -12.663 1.00 91.94 82 ILE A N 1
ATOM 632 C CA . ILE A 1 82 ? 5.497 1.378 -13.965 1.00 91.94 82 ILE A CA 1
ATOM 633 C C . ILE A 1 82 ? 5.179 0.024 -14.572 1.00 91.94 82 ILE A C 1
ATOM 635 O O . ILE A 1 82 ? 5.496 -1.012 -13.992 1.00 91.94 82 ILE A O 1
ATOM 639 N N . GLU A 1 83 ? 4.603 0.028 -15.767 1.00 91.31 83 GLU A N 1
ATOM 640 C CA . GLU A 1 83 ? 4.340 -1.193 -16.517 1.00 91.31 83 GLU A CA 1
ATOM 641 C C . GLU A 1 83 ? 4.900 -1.071 -17.925 1.00 91.31 83 GLU A C 1
ATOM 643 O O . GLU A 1 83 ? 4.509 -0.196 -18.695 1.00 91.31 83 GLU A O 1
ATOM 648 N N . VAL A 1 84 ? 5.844 -1.948 -18.262 1.00 89.00 84 VAL A N 1
ATOM 649 C CA . VAL A 1 84 ? 6.539 -1.936 -19.552 1.00 89.00 84 VAL A CA 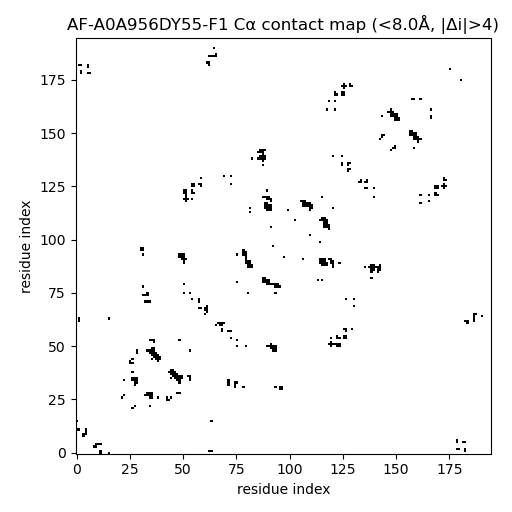1
ATOM 650 C C . VAL A 1 84 ? 6.651 -3.362 -20.065 1.00 89.00 84 VAL A C 1
ATOM 652 O O . VAL A 1 84 ? 7.132 -4.245 -19.361 1.00 89.00 84 VAL A O 1
ATOM 655 N N . ALA A 1 85 ? 6.194 -3.599 -21.299 1.00 90.19 85 ALA A N 1
ATOM 656 C CA . ALA A 1 85 ? 6.210 -4.919 -21.942 1.00 90.19 85 ALA A CA 1
ATOM 657 C C . ALA A 1 85 ? 5.591 -6.043 -21.078 1.00 90.19 85 ALA A C 1
ATOM 659 O O . ALA A 1 85 ? 6.035 -7.187 -21.102 1.00 90.19 85 ALA A O 1
ATOM 660 N N . GLY A 1 86 ? 4.569 -5.704 -20.286 1.00 91.06 86 GLY A N 1
ATOM 661 C CA . GLY A 1 86 ? 3.910 -6.624 -19.361 1.00 91.06 86 GLY A CA 1
ATOM 662 C C . GLY A 1 86 ? 4.616 -6.804 -18.013 1.00 91.06 86 GLY A C 1
ATOM 663 O O . GLY A 1 86 ? 4.032 -7.435 -17.140 1.00 91.06 86 GLY A O 1
ATOM 664 N N . PHE A 1 87 ? 5.806 -6.253 -17.793 1.00 93.81 87 PHE A N 1
ATOM 665 C CA . PHE A 1 87 ? 6.499 -6.289 -16.501 1.00 93.81 87 PHE A CA 1
ATOM 666 C C . PHE A 1 87 ? 6.105 -5.093 -15.639 1.00 93.81 87 PHE A C 1
ATOM 668 O O . PHE A 1 87 ? 6.072 -3.968 -16.135 1.00 93.81 87 PHE A O 1
ATOM 675 N N . GLY A 1 88 ? 5.803 -5.351 -14.367 1.00 94.06 88 GLY A N 1
ATOM 676 C CA . GLY A 1 88 ? 5.402 -4.347 -13.384 1.00 94.06 88 GLY A CA 1
ATOM 677 C C . GLY A 1 88 ? 6.527 -4.010 -12.409 1.00 94.06 88 GLY A C 1
ATOM 678 O O . GLY A 1 88 ? 7.229 -4.905 -11.933 1.00 94.06 88 GLY A O 1
ATOM 679 N N . PHE A 1 89 ? 6.671 -2.727 -12.098 1.00 92.75 89 PHE A N 1
ATOM 680 C CA . PHE A 1 89 ? 7.574 -2.163 -11.095 1.00 92.75 89 PHE A CA 1
ATOM 681 C C . PHE A 1 89 ? 6.900 -0.964 -10.421 1.00 92.75 89 PHE A C 1
ATOM 683 O O . PHE A 1 89 ? 5.898 -0.456 -10.919 1.00 92.75 89 PHE A O 1
ATOM 690 N N . ALA A 1 90 ? 7.455 -0.469 -9.320 1.00 93.06 90 ALA A N 1
ATOM 691 C CA . ALA A 1 90 ? 7.010 0.776 -8.706 1.00 93.06 90 ALA A CA 1
ATOM 692 C C . ALA A 1 90 ? 8.187 1.695 -8.368 1.00 93.06 90 ALA A C 1
ATOM 694 O O . ALA A 1 90 ? 9.253 1.233 -7.956 1.00 93.06 90 ALA A O 1
ATOM 695 N N . ARG A 1 91 ? 7.967 3.000 -8.523 1.00 92.06 91 ARG A N 1
ATOM 696 C CA . ARG A 1 91 ? 8.845 4.067 -8.036 1.00 92.06 91 ARG A CA 1
ATOM 697 C C . ARG A 1 91 ? 8.774 4.156 -6.523 1.00 92.06 91 ARG A C 1
ATOM 699 O O . ARG A 1 91 ? 7.736 3.847 -5.931 1.00 92.06 91 ARG A O 1
ATOM 706 N N . GLU A 1 92 ? 9.852 4.625 -5.907 1.00 90.12 92 GLU A N 1
ATOM 707 C CA . GLU A 1 92 ? 9.786 5.056 -4.507 1.00 90.12 92 GLU A CA 1
ATOM 708 C C . GLU A 1 92 ? 9.096 6.418 -4.389 1.00 90.12 92 GLU A C 1
ATOM 710 O O . GLU A 1 92 ? 8.325 6.637 -3.467 1.00 90.12 92 GLU A O 1
ATOM 715 N N . TRP A 1 93 ? 9.285 7.307 -5.364 1.00 90.25 93 TRP A N 1
ATOM 716 C CA . TRP A 1 93 ? 8.775 8.675 -5.309 1.00 90.25 93 TRP A CA 1
ATOM 717 C C . TRP A 1 93 ? 7.820 8.973 -6.477 1.00 90.25 93 TRP A C 1
ATOM 719 O O . TRP A 1 93 ? 8.011 8.434 -7.573 1.00 90.25 93 TRP A O 1
ATOM 729 N N . PRO A 1 94 ? 6.789 9.821 -6.287 1.00 90.06 94 PRO A N 1
ATOM 730 C CA . PRO A 1 94 ? 5.857 10.187 -7.348 1.00 90.06 94 PRO A CA 1
ATOM 731 C C . PRO A 1 94 ? 6.556 10.779 -8.566 1.00 90.06 94 PRO A C 1
ATOM 733 O O . PRO A 1 94 ? 7.451 11.620 -8.435 1.00 90.06 94 PRO A O 1
ATOM 736 N N . ARG A 1 95 ? 6.077 10.417 -9.761 1.00 82.94 95 ARG A N 1
ATOM 737 C CA . ARG A 1 95 ? 6.621 10.901 -11.037 1.00 82.94 95 ARG A CA 1
ATOM 738 C C . ARG A 1 95 ? 6.666 12.428 -11.119 1.00 82.94 95 ARG A C 1
ATOM 740 O O . ARG A 1 95 ? 7.573 12.974 -11.744 1.00 82.94 95 ARG A O 1
ATOM 747 N N . HIS A 1 96 ? 5.690 13.109 -10.524 1.00 70.50 96 HIS A N 1
ATOM 748 C CA . HIS A 1 96 ? 5.614 14.565 -10.580 1.00 70.50 96 HIS A CA 1
ATOM 749 C C . HIS A 1 96 ? 6.378 15.280 -9.446 1.00 70.50 96 HIS A C 1
ATOM 751 O O . HIS A 1 96 ? 6.525 16.494 -9.534 1.00 70.50 96 HIS A O 1
ATOM 757 N N . GLY A 1 97 ? 6.929 14.583 -8.441 1.00 60.78 97 GLY A N 1
ATOM 758 C CA . GLY A 1 97 ? 7.523 15.213 -7.244 1.00 60.78 97 GLY A CA 1
ATOM 759 C C . GLY A 1 97 ? 8.905 14.706 -6.804 1.00 60.78 97 GLY A C 1
ATOM 760 O O . GLY A 1 97 ? 9.555 15.372 -6.002 1.00 60.78 97 GLY A O 1
ATOM 761 N N . GLY A 1 98 ? 9.387 13.572 -7.325 1.00 54.97 98 GLY A N 1
ATOM 762 C CA . GLY A 1 98 ? 10.705 13.011 -7.005 1.00 54.97 98 GLY A CA 1
ATOM 763 C C . GLY A 1 98 ? 11.634 13.033 -8.213 1.00 54.97 98 GLY A C 1
ATOM 764 O O . GLY A 1 98 ? 11.498 12.221 -9.124 1.00 54.97 98 GLY A O 1
ATOM 765 N N . GLY A 1 99 ? 12.578 13.975 -8.249 1.00 43.69 99 GLY A N 1
ATOM 766 C CA . GLY A 1 99 ? 13.684 13.906 -9.204 1.00 43.69 99 GLY A CA 1
ATOM 767 C C . GLY A 1 99 ? 14.593 12.708 -8.905 1.00 43.69 99 GLY A C 1
ATOM 768 O O . GLY A 1 99 ? 14.640 12.235 -7.775 1.00 43.69 99 GLY A O 1
ATOM 769 N N . LEU A 1 100 ? 15.387 12.294 -9.897 1.00 46.88 100 LEU A N 1
ATOM 770 C CA . LEU A 1 100 ? 16.435 11.247 -9.865 1.00 46.88 100 LEU A CA 1
ATOM 771 C C . LEU A 1 100 ? 17.490 11.362 -8.724 1.00 46.88 100 LEU A C 1
ATOM 773 O O . LEU A 1 100 ? 18.487 10.645 -8.740 1.00 46.88 100 LEU A O 1
ATOM 777 N N . GLY A 1 101 ? 17.325 12.279 -7.766 1.00 44.06 101 GLY A N 1
ATOM 778 C CA . GLY A 1 101 ? 18.277 12.621 -6.708 1.00 44.06 101 GLY A CA 1
ATOM 779 C C . GLY A 1 101 ? 17.863 12.258 -5.275 1.00 44.06 101 GLY A C 1
ATOM 780 O O . GLY A 1 101 ? 18.578 12.650 -4.360 1.00 44.06 101 GLY A O 1
ATOM 781 N N . SER A 1 102 ? 16.753 11.544 -5.049 1.00 46.41 102 SER A N 1
ATOM 782 C CA . SER A 1 102 ? 16.269 11.157 -3.705 1.00 46.41 102 SER A CA 1
ATOM 783 C C . SER A 1 102 ? 16.400 9.657 -3.396 1.00 46.41 102 SER A C 1
ATOM 785 O O . SER A 1 102 ? 15.601 9.108 -2.640 1.00 46.41 102 SER A O 1
ATOM 787 N N . ALA A 1 103 ? 17.379 8.970 -3.993 1.00 45.72 103 ALA A N 1
ATOM 788 C CA . ALA A 1 103 ? 17.672 7.577 -3.660 1.00 45.72 103 ALA A CA 1
ATOM 789 C C . ALA A 1 103 ? 18.173 7.482 -2.205 1.00 45.72 103 ALA A C 1
ATOM 791 O O . ALA A 1 103 ? 19.343 7.743 -1.927 1.00 45.72 103 ALA A O 1
ATOM 792 N N . ASP A 1 104 ? 17.266 7.155 -1.284 1.00 48.38 104 ASP A N 1
ATOM 793 C CA . ASP A 1 104 ? 17.584 6.821 0.101 1.00 48.38 104 ASP A CA 1
ATOM 794 C C . ASP A 1 104 ? 18.175 5.402 0.167 1.00 48.38 104 ASP A C 1
ATOM 796 O O . ASP A 1 104 ? 17.872 4.540 -0.662 1.00 48.38 104 ASP A O 1
ATOM 800 N N . VAL A 1 105 ? 19.026 5.151 1.157 1.00 43.91 105 VAL A N 1
ATOM 801 C CA . VAL A 1 105 ? 19.741 3.886 1.384 1.00 43.91 105 VAL A CA 1
ATOM 802 C C . VAL A 1 105 ? 18.771 2.705 1.563 1.00 43.91 105 VAL A C 1
ATOM 804 O O . VAL A 1 105 ? 19.107 1.577 1.194 1.00 43.91 105 VAL A O 1
ATOM 807 N N . ASP A 1 106 ? 17.542 2.973 2.016 1.00 49.88 106 ASP A N 1
ATOM 808 C CA . ASP A 1 106 ? 16.467 1.985 2.197 1.00 49.88 106 ASP A CA 1
ATOM 809 C C . ASP A 1 106 ? 15.717 1.628 0.891 1.00 49.88 106 ASP A C 1
ATOM 811 O O . ASP A 1 106 ? 14.908 0.699 0.857 1.00 49.88 106 ASP A O 1
ATOM 815 N N . SER A 1 107 ? 16.075 2.292 -0.219 1.00 50.97 107 SER A N 1
ATOM 816 C CA . SER A 1 107 ? 15.686 2.026 -1.617 1.00 50.97 107 SER A CA 1
ATOM 817 C C . SER A 1 107 ? 15.699 0.551 -2.047 1.00 50.97 107 SER A C 1
ATOM 819 O O . SER A 1 107 ? 14.942 0.079 -2.907 1.00 50.97 107 SER A O 1
ATOM 821 N N . GLY A 1 108 ? 16.697 -0.165 -1.522 1.00 49.09 108 GLY A N 1
ATOM 822 C CA . GLY A 1 108 ? 17.336 -1.239 -2.274 1.00 49.09 108 GLY A CA 1
ATOM 823 C C . GLY A 1 108 ? 17.966 -0.714 -3.581 1.00 49.09 108 GLY A C 1
ATOM 824 O O . GLY A 1 108 ? 17.933 0.482 -3.872 1.00 49.09 108 GLY A O 1
ATOM 825 N N . PRO A 1 109 ? 18.582 -1.581 -4.398 1.00 46.22 109 PRO A N 1
ATOM 826 C CA . PRO A 1 109 ? 19.145 -1.164 -5.677 1.00 46.22 109 PRO A CA 1
ATOM 827 C C . PRO A 1 109 ? 18.037 -0.672 -6.622 1.00 46.22 109 PRO A C 1
ATOM 829 O O . PRO A 1 109 ? 17.230 -1.463 -7.113 1.00 46.22 109 PRO A O 1
ATOM 832 N N . VAL A 1 110 ? 18.019 0.636 -6.892 1.00 53.56 110 VAL A N 1
ATOM 833 C CA . VAL A 1 110 ? 17.162 1.247 -7.915 1.00 53.56 110 VAL A CA 1
ATOM 834 C C . VAL A 1 110 ? 17.680 0.836 -9.291 1.00 53.56 110 VAL A C 1
ATOM 836 O O . VAL A 1 110 ? 18.860 1.028 -9.586 1.00 53.56 110 VAL A O 1
ATOM 839 N N . VAL A 1 111 ? 16.822 0.282 -10.157 1.00 53.53 111 VAL A N 1
ATOM 840 C CA . VAL A 1 111 ? 17.205 0.025 -11.558 1.00 53.53 111 VAL A CA 1
ATOM 841 C C . VAL A 1 111 ? 17.328 1.385 -12.260 1.00 53.53 111 VAL A C 1
ATOM 843 O O . VAL A 1 111 ? 16.294 2.010 -12.506 1.00 53.53 111 VAL A O 1
ATOM 846 N N . PRO A 1 112 ? 18.540 1.863 -12.620 1.00 41.38 112 PRO A N 1
ATOM 847 C CA . PRO A 1 112 ? 18.776 3.280 -12.942 1.00 41.38 112 PRO A CA 1
ATOM 848 C C . PRO A 1 112 ? 18.011 3.802 -14.164 1.00 41.38 112 PRO A C 1
ATOM 850 O O . PRO A 1 112 ? 17.837 5.003 -14.327 1.00 41.38 112 PRO A O 1
ATOM 853 N N . ILE A 1 113 ? 17.554 2.899 -15.036 1.00 50.41 113 ILE A N 1
ATOM 854 C CA . ILE A 1 113 ? 16.791 3.234 -16.246 1.00 50.41 113 ILE A CA 1
ATOM 855 C C . ILE A 1 113 ? 15.290 3.366 -15.944 1.00 50.41 113 ILE A C 1
ATOM 857 O O . ILE A 1 113 ? 14.587 4.110 -16.623 1.00 50.41 113 ILE A O 1
ATOM 861 N N . LEU A 1 114 ? 14.791 2.640 -14.938 1.00 52.12 114 LEU A N 1
ATOM 862 C CA . LEU A 1 114 ? 13.362 2.552 -14.637 1.00 52.12 114 LEU A CA 1
ATOM 863 C C . LEU A 1 114 ? 12.955 3.357 -13.405 1.00 52.12 114 LEU A C 1
ATOM 865 O O . LEU A 1 114 ? 11.760 3.555 -13.226 1.00 52.12 114 LEU A O 1
ATOM 869 N N . ASP A 1 115 ? 13.903 3.819 -12.580 1.00 60.88 115 ASP A N 1
ATOM 870 C CA . ASP A 1 115 ? 13.603 4.469 -11.291 1.00 60.88 115 ASP A CA 1
ATOM 871 C C . ASP A 1 115 ? 12.714 3.572 -10.398 1.00 60.88 115 ASP A C 1
ATOM 873 O O . ASP A 1 115 ? 11.851 4.014 -9.645 1.00 60.88 115 ASP A O 1
ATOM 877 N N . ALA A 1 116 ? 12.892 2.257 -10.559 1.00 71.50 116 ALA A N 1
ATOM 878 C CA . ALA A 1 116 ? 12.131 1.222 -9.883 1.00 71.50 116 ALA A CA 1
ATOM 879 C C . ALA A 1 116 ? 12.796 0.871 -8.552 1.00 71.50 116 ALA A C 1
ATOM 881 O O . ALA A 1 116 ? 13.967 0.490 -8.537 1.00 71.50 116 ALA A O 1
ATOM 882 N N . SER A 1 117 ? 12.033 0.939 -7.464 1.00 83.31 117 SER A N 1
ATOM 883 C CA . SER A 1 117 ? 12.442 0.512 -6.127 1.00 83.31 117 SER A CA 1
ATOM 884 C C . SER A 1 117 ? 11.972 -0.914 -5.861 1.00 83.31 117 SER A C 1
ATOM 886 O O . SER A 1 117 ? 10.799 -1.249 -6.065 1.00 83.31 117 SER A O 1
ATOM 888 N N . ALA A 1 118 ? 12.877 -1.768 -5.382 1.00 82.12 118 ALA A N 1
ATOM 889 C CA . ALA A 1 118 ? 12.534 -3.131 -4.987 1.00 82.12 118 ALA A CA 1
ATOM 890 C C . ALA A 1 118 ? 11.577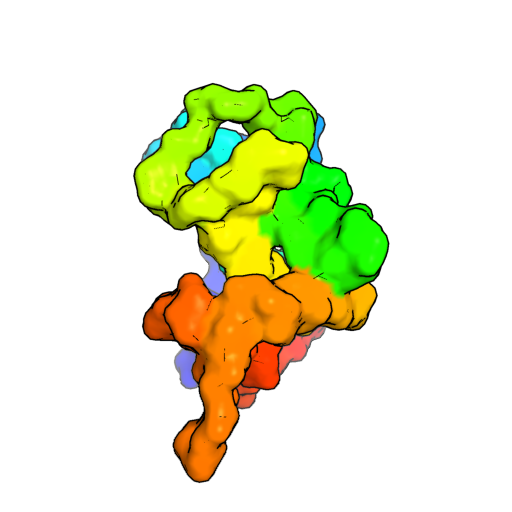 -3.139 -3.780 1.00 82.12 118 ALA A C 1
ATOM 892 O O . ALA A 1 118 ? 10.652 -3.954 -3.743 1.00 82.12 118 ALA A O 1
ATOM 893 N N . GLY A 1 119 ? 11.763 -2.207 -2.837 1.00 85.75 119 GLY A N 1
ATOM 894 C CA . GLY A 1 119 ? 10.906 -2.040 -1.662 1.00 85.75 119 GLY A CA 1
ATOM 895 C C . GLY A 1 119 ? 9.483 -1.636 -2.044 1.00 85.75 119 GLY A C 1
ATOM 896 O O . GLY A 1 119 ? 8.529 -2.355 -1.730 1.00 85.75 119 GLY A O 1
ATOM 897 N N . SER A 1 120 ? 9.339 -0.546 -2.803 1.00 92.88 120 SER A N 1
ATOM 898 C CA . SER A 1 120 ? 8.039 -0.088 -3.307 1.00 92.88 1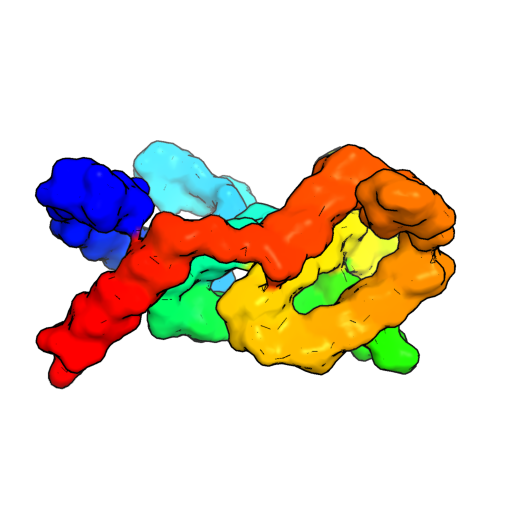20 SER A CA 1
ATOM 899 C C . SER A 1 120 ? 7.375 -1.136 -4.203 1.00 92.88 120 SER A C 1
ATOM 901 O O . SER A 1 120 ? 6.196 -1.425 -4.023 1.00 92.88 120 SER A O 1
ATOM 903 N N . SER A 1 121 ? 8.114 -1.798 -5.102 1.00 92.81 121 SER A N 1
ATOM 904 C CA . SER A 1 121 ? 7.552 -2.850 -5.971 1.00 92.81 121 SER A CA 1
ATOM 905 C C . SER A 1 121 ? 7.041 -4.052 -5.171 1.00 92.81 121 SER A C 1
ATOM 907 O O . SER A 1 121 ? 5.964 -4.581 -5.450 1.00 92.81 121 SER A O 1
ATOM 909 N N . GLY A 1 122 ? 7.790 -4.479 -4.150 1.00 91.75 122 GLY A N 1
ATOM 910 C CA . GLY A 1 122 ? 7.375 -5.551 -3.249 1.00 91.75 122 GLY A CA 1
ATOM 911 C C . GLY A 1 122 ? 6.108 -5.192 -2.476 1.00 91.75 122 GLY A C 1
ATOM 912 O O . GLY A 1 122 ? 5.195 -6.008 -2.374 1.00 91.75 122 GLY A O 1
ATOM 913 N N . LEU A 1 123 ? 6.008 -3.960 -1.978 1.00 95.31 123 LEU A N 1
ATOM 914 C CA . LEU A 1 123 ? 4.830 -3.490 -1.245 1.00 95.31 123 LEU A CA 1
ATOM 915 C C . LEU A 1 123 ? 3.650 -3.165 -2.168 1.00 95.31 123 LEU A C 1
ATOM 917 O O . LEU A 1 123 ? 2.498 -3.315 -1.755 1.00 95.31 123 LEU A O 1
ATOM 921 N N . TRP A 1 124 ? 3.893 -2.864 -3.444 1.00 96.56 124 TRP A N 1
ATOM 922 C CA . TRP A 1 124 ? 2.827 -2.757 -4.431 1.00 96.56 124 TRP A CA 1
ATOM 923 C C . TRP A 1 124 ? 2.103 -4.097 -4.632 1.00 96.56 124 TRP A C 1
ATOM 925 O O . TRP A 1 124 ? 0.892 -4.071 -4.816 1.00 96.56 124 TRP A O 1
ATOM 935 N N . PHE A 1 125 ? 2.739 -5.270 -4.460 1.00 95.31 125 PHE A N 1
ATOM 936 C CA . PHE A 1 125 ? 1.991 -6.545 -4.416 1.00 95.31 125 PHE A CA 1
ATOM 937 C C . PHE A 1 125 ? 0.916 -6.548 -3.330 1.00 95.31 125 PHE A C 1
ATOM 939 O O . PHE A 1 125 ? -0.204 -7.001 -3.572 1.00 95.31 125 PHE A O 1
ATOM 946 N N . LEU A 1 126 ? 1.251 -6.048 -2.136 1.00 95.06 126 LEU A N 1
ATOM 947 C CA . LEU A 1 126 ? 0.301 -5.943 -1.033 1.00 95.06 126 LEU A CA 1
ATOM 948 C C . LEU A 1 126 ? -0.827 -4.976 -1.395 1.00 95.06 126 LEU A C 1
ATOM 950 O O . LEU A 1 126 ? -1.996 -5.310 -1.201 1.00 95.06 126 LEU A O 1
ATOM 954 N N . GLY A 1 127 ? -0.499 -3.819 -1.974 1.00 96.19 127 GLY A N 1
ATOM 955 C CA . GLY A 1 127 ? -1.486 -2.877 -2.502 1.00 96.19 127 GLY A CA 1
ATOM 956 C C . GLY A 1 127 ? -2.399 -3.527 -3.548 1.00 96.19 127 GLY A C 1
ATOM 957 O O . GLY A 1 127 ? -3.606 -3.614 -3.352 1.00 96.19 127 GLY A O 1
ATOM 958 N N . ALA A 1 128 ? -1.836 -4.054 -4.631 1.00 96.81 128 ALA A N 1
ATOM 959 C CA . ALA A 1 128 ? -2.574 -4.669 -5.730 1.00 96.81 128 ALA A CA 1
ATOM 960 C C . ALA A 1 128 ? -3.492 -5.806 -5.264 1.00 96.81 128 ALA A C 1
ATOM 962 O O . ALA A 1 128 ? -4.675 -5.816 -5.605 1.00 96.81 128 ALA A O 1
ATOM 963 N N . ALA A 1 129 ? -3.012 -6.691 -4.387 1.00 95.50 129 ALA A N 1
ATOM 964 C CA . ALA A 1 129 ? -3.854 -7.724 -3.789 1.00 95.50 129 ALA A CA 1
ATOM 965 C C . ALA A 1 129 ? -4.982 -7.151 -2.924 1.00 95.50 129 ALA A C 1
ATOM 967 O O . ALA A 1 129 ? -6.113 -7.635 -2.969 1.00 95.50 129 ALA A O 1
ATOM 968 N N . SER A 1 130 ? -4.701 -6.097 -2.159 1.00 94.38 130 SER A N 1
ATOM 969 C CA . SER A 1 130 ? -5.688 -5.460 -1.282 1.00 94.38 130 SER A CA 1
ATOM 970 C C . SER A 1 130 ? -6.830 -4.814 -2.048 1.00 94.38 130 SER A C 1
ATOM 972 O O . SER A 1 130 ? -7.969 -4.855 -1.589 1.00 94.38 130 SER A O 1
ATOM 974 N N . PHE A 1 131 ? -6.533 -4.213 -3.194 1.00 95.38 131 PHE A N 1
ATOM 975 C CA . PHE A 1 131 ? -7.505 -3.465 -3.987 1.00 95.38 131 PHE A CA 1
ATOM 976 C C . PHE A 1 131 ? -8.033 -4.249 -5.195 1.00 95.38 131 PHE A C 1
ATOM 978 O O . PHE A 1 131 ? -8.840 -3.719 -5.953 1.00 95.38 131 PHE A O 1
ATOM 985 N N . GLY A 1 132 ? -7.633 -5.516 -5.351 1.00 95.00 132 GLY A N 1
ATOM 986 C CA . GLY A 1 132 ? -8.107 -6.393 -6.421 1.00 95.00 132 GLY A CA 1
ATOM 987 C C . GLY A 1 132 ? -7.553 -6.058 -7.810 1.00 95.00 132 GLY A C 1
ATOM 988 O O . GLY A 1 132 ? -8.160 -6.467 -8.797 1.00 95.00 132 GLY A O 1
ATOM 989 N N . ASP A 1 133 ? -6.424 -5.348 -7.898 1.00 97.12 133 ASP A N 1
ATOM 990 C CA . ASP A 1 133 ? -5.741 -5.014 -9.156 1.00 97.12 133 ASP A CA 1
ATOM 991 C C . ASP A 1 133 ? -5.041 -6.257 -9.728 1.00 97.12 133 ASP A C 1
ATOM 993 O O . ASP A 1 133 ? -3.869 -6.532 -9.455 1.00 97.12 133 ASP A O 1
ATOM 997 N N . GLN A 1 134 ? -5.795 -7.049 -10.492 1.00 96.75 134 GLN A N 1
ATOM 998 C CA . GLN A 1 134 ? -5.299 -8.290 -11.091 1.00 96.75 134 GLN A CA 1
ATOM 999 C C . GLN A 1 134 ? -4.231 -8.036 -12.158 1.00 96.75 134 GLN A C 1
ATOM 1001 O O . GLN A 1 134 ? -3.294 -8.826 -12.277 1.00 96.75 134 GLN A O 1
ATOM 1006 N N . ASP A 1 135 ? -4.342 -6.933 -12.898 1.00 96.44 135 ASP A N 1
ATOM 1007 C CA . ASP A 1 135 ? -3.383 -6.581 -13.944 1.00 96.44 135 ASP A CA 1
ATOM 1008 C C . ASP A 1 135 ? -2.033 -6.206 -13.327 1.00 96.44 135 ASP A C 1
ATOM 1010 O O . ASP A 1 135 ? -0.998 -6.746 -13.732 1.00 96.44 135 ASP A O 1
ATOM 1014 N N . GLY A 1 136 ? -2.058 -5.383 -12.272 1.00 96.31 136 GLY A N 1
ATOM 1015 C CA . GLY A 1 136 ? -0.883 -5.043 -11.473 1.00 96.31 136 GLY A CA 1
ATOM 1016 C C . GLY A 1 136 ? -0.246 -6.263 -10.809 1.00 96.31 136 GLY A C 1
ATOM 1017 O O . GLY A 1 136 ? 0.969 -6.446 -10.867 1.00 96.31 136 GLY A O 1
ATOM 1018 N N . LEU A 1 137 ? -1.050 -7.162 -10.232 1.00 96.38 137 LEU A N 1
ATOM 1019 C CA . LEU A 1 137 ? -0.539 -8.423 -9.682 1.00 96.38 137 LEU A CA 1
ATOM 1020 C C . LEU A 1 137 ? 0.144 -9.281 -10.748 1.00 96.38 137 LEU A C 1
ATOM 1022 O O . LEU A 1 137 ? 1.219 -9.831 -10.504 1.00 96.38 137 LEU A O 1
ATOM 1026 N N . ALA A 1 138 ? -0.466 -9.409 -11.925 1.00 96.88 138 ALA A N 1
ATOM 1027 C CA . ALA A 1 138 ? 0.083 -10.208 -13.009 1.00 96.88 138 ALA A CA 1
ATOM 1028 C C . ALA A 1 138 ? 1.389 -9.607 -13.550 1.00 96.88 138 ALA A C 1
ATOM 1030 O O . ALA A 1 138 ? 2.324 -10.354 -13.849 1.00 96.88 138 ALA A O 1
ATOM 1031 N N . SER A 1 139 ? 1.481 -8.278 -13.665 1.00 96.75 139 SER A N 1
ATOM 1032 C CA . SER A 1 139 ? 2.689 -7.600 -14.145 1.00 96.75 139 SER A CA 1
ATOM 1033 C C . SER A 1 139 ? 3.840 -7.694 -13.149 1.00 96.75 139 SER A C 1
ATOM 1035 O O . SER A 1 139 ? 4.951 -8.069 -13.533 1.00 96.75 139 SER A O 1
ATOM 1037 N N . LEU A 1 140 ? 3.567 -7.478 -11.864 1.00 95.44 140 LEU A N 1
ATOM 1038 C CA . LEU A 1 140 ? 4.525 -7.681 -10.780 1.00 95.44 140 LEU A CA 1
ATOM 1039 C C . LEU A 1 140 ? 4.995 -9.143 -10.676 1.00 95.44 140 LEU A C 1
ATOM 1041 O O . LEU A 1 140 ? 6.185 -9.410 -10.495 1.00 95.44 140 LEU A O 1
ATOM 1045 N N . GLN A 1 141 ? 4.083 -10.110 -10.823 1.00 95.12 141 GLN A N 1
ATOM 1046 C CA . GLN A 1 141 ? 4.415 -11.538 -10.786 1.00 95.12 141 GLN A CA 1
ATOM 1047 C C . GLN A 1 141 ? 5.375 -11.920 -11.916 1.00 95.12 141 GLN A C 1
ATOM 1049 O O . GLN A 1 141 ? 6.339 -12.643 -11.673 1.00 95.12 141 GLN A O 1
ATOM 1054 N N . ARG A 1 142 ? 5.159 -11.407 -13.135 1.00 95.50 142 ARG A N 1
ATOM 1055 C CA . ARG A 1 142 ? 6.089 -11.617 -14.258 1.00 95.50 142 ARG A CA 1
ATOM 1056 C C . ARG A 1 142 ? 7.481 -11.062 -13.953 1.00 95.50 142 ARG A C 1
ATOM 1058 O O . ARG A 1 142 ? 8.468 -11.732 -14.250 1.00 95.50 142 ARG A O 1
ATOM 1065 N N . SER A 1 143 ? 7.568 -9.895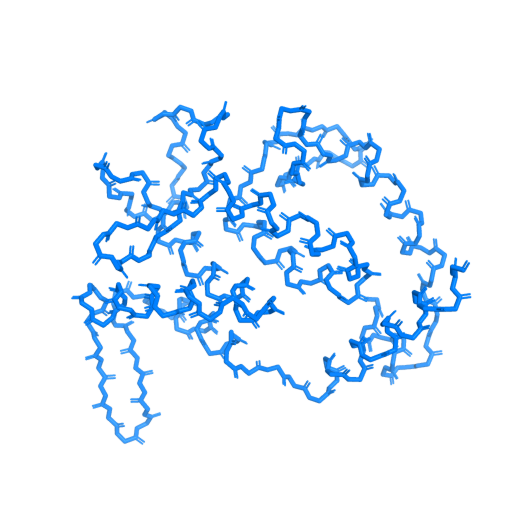 -13.311 1.00 93.62 143 SER A N 1
ATOM 1066 C CA . SER A 1 143 ? 8.847 -9.322 -12.872 1.00 93.62 143 SER A CA 1
ATOM 1067 C C . SER A 1 143 ? 9.555 -10.205 -11.843 1.00 93.62 143 SER A C 1
ATOM 1069 O O . SER A 1 143 ? 10.752 -10.445 -11.974 1.00 93.62 143 SER A O 1
ATOM 1071 N N . LEU A 1 144 ? 8.840 -10.749 -10.853 1.00 91.94 144 LEU A N 1
ATOM 1072 C CA . LEU A 1 144 ? 9.446 -11.656 -9.869 1.00 91.94 144 LEU A CA 1
ATOM 1073 C C . LEU A 1 144 ? 9.953 -12.960 -10.484 1.00 91.94 144 LEU A C 1
ATOM 1075 O O . LEU A 1 144 ? 11.067 -13.380 -10.176 1.00 91.94 144 LEU A O 1
ATOM 1079 N N . GLU A 1 145 ? 9.152 -13.609 -11.329 1.00 93.81 145 GLU A N 1
ATOM 1080 C CA . GLU A 1 145 ? 9.545 -14.884 -11.947 1.00 93.81 145 GLU A CA 1
ATOM 1081 C C . GLU A 1 145 ? 10.791 -14.719 -12.827 1.00 93.81 145 GLU A C 1
ATOM 1083 O O . GLU A 1 145 ? 11.624 -15.621 -12.877 1.00 93.81 145 GLU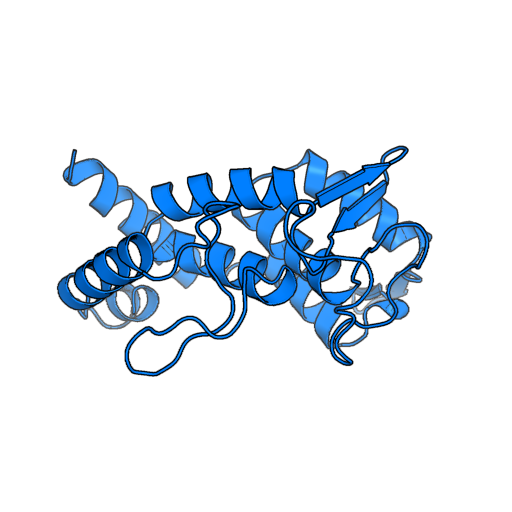 A O 1
ATOM 1088 N N . LEU A 1 146 ? 10.954 -13.559 -13.475 1.00 91.88 146 LEU A N 1
ATOM 1089 C CA . LEU A 1 146 ? 12.118 -13.281 -14.314 1.00 91.88 146 LEU A CA 1
ATOM 1090 C C . LEU A 1 146 ? 13.348 -12.835 -13.509 1.00 91.88 146 LEU A C 1
ATOM 1092 O O . LEU A 1 146 ? 14.454 -13.301 -13.775 1.00 91.88 146 LEU A O 1
ATOM 1096 N N . PHE A 1 147 ? 13.176 -11.926 -12.546 1.00 88.94 147 PHE A N 1
ATOM 1097 C CA . PHE A 1 147 ? 14.301 -11.210 -11.932 1.00 88.94 147 PHE A CA 1
ATOM 1098 C C . PHE A 1 147 ? 14.626 -11.639 -10.501 1.00 88.94 147 PHE A C 1
ATOM 1100 O O . PHE A 1 147 ? 15.716 -11.340 -10.020 1.00 88.94 147 PHE A O 1
ATOM 1107 N N . ALA A 1 148 ? 13.719 -12.329 -9.801 1.00 89.44 148 ALA A N 1
ATOM 1108 C CA . ALA A 1 148 ? 13.870 -12.578 -8.367 1.00 89.44 148 ALA A CA 1
ATOM 1109 C C . ALA A 1 148 ? 14.342 -13.994 -7.999 1.00 89.44 148 ALA A C 1
ATOM 1111 O O . ALA A 1 148 ? 14.351 -14.343 -6.815 1.00 89.44 148 ALA A O 1
ATOM 1112 N N . PHE A 1 149 ? 14.775 -14.776 -8.994 1.00 93.31 149 PHE A N 1
ATOM 1113 C CA . PHE A 1 149 ? 15.327 -16.131 -8.857 1.00 93.31 149 PHE A CA 1
ATOM 1114 C C . PHE A 1 149 ? 14.418 -17.045 -8.007 1.00 93.31 149 PHE A C 1
ATOM 1116 O O . PHE A 1 149 ? 14.703 -17.273 -6.822 1.00 93.31 149 PHE A O 1
ATOM 1123 N N . PRO A 1 150 ? 13.295 -17.529 -8.573 1.00 94.06 150 PRO A N 1
ATOM 1124 C CA . PRO A 1 150 ? 12.365 -18.395 -7.859 1.00 94.06 150 PRO A CA 1
ATOM 1125 C C . PRO A 1 150 ? 13.027 -19.728 -7.498 1.00 94.06 150 PRO A C 1
ATOM 1127 O O . PRO A 1 150 ? 13.550 -20.442 -8.349 1.00 94.06 150 PRO A O 1
ATOM 1130 N N . ASP A 1 151 ? 12.955 -20.073 -6.221 1.00 94.81 151 ASP A N 1
ATOM 1131 C CA . ASP A 1 151 ? 13.416 -21.329 -5.650 1.00 94.81 151 ASP A CA 1
ATOM 1132 C C . ASP A 1 151 ? 12.214 -22.083 -5.079 1.00 94.81 151 ASP A C 1
ATOM 1134 O O . ASP A 1 151 ? 11.515 -21.582 -4.190 1.00 94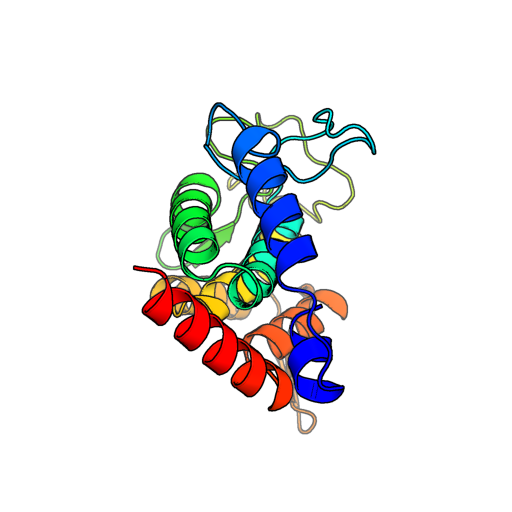.81 151 ASP A O 1
ATOM 1138 N N . ARG A 1 152 ? 11.940 -23.264 -5.638 1.00 95.50 152 ARG A N 1
ATOM 1139 C CA . ARG A 1 152 ? 10.773 -24.090 -5.310 1.00 95.50 152 ARG A CA 1
ATOM 1140 C C . ARG A 1 152 ? 11.242 -25.427 -4.766 1.00 95.50 152 ARG A C 1
ATOM 1142 O O . ARG A 1 152 ? 11.936 -26.167 -5.458 1.00 95.50 152 ARG A O 1
ATOM 1149 N N . ASP A 1 153 ? 10.808 -25.746 -3.557 1.00 92.38 153 ASP A N 1
ATOM 1150 C CA . ASP A 1 153 ? 11.067 -27.028 -2.910 1.00 92.38 153 ASP A CA 1
ATOM 1151 C C . ASP A 1 153 ? 9.817 -27.535 -2.165 1.00 92.38 153 ASP A C 1
ATOM 1153 O O . ASP A 1 153 ? 8.728 -26.966 -2.270 1.00 92.38 153 ASP A O 1
ATOM 1157 N N . ALA A 1 154 ? 9.961 -28.621 -1.401 1.00 93.25 154 ALA A N 1
ATOM 1158 C CA . ALA A 1 154 ? 8.866 -29.205 -0.624 1.00 93.25 154 ALA A CA 1
ATOM 1159 C C . ALA A 1 154 ? 8.307 -28.276 0.477 1.00 93.25 154 ALA A C 1
ATOM 1161 O O . ALA A 1 154 ? 7.199 -28.503 0.956 1.00 93.25 154 ALA A O 1
ATOM 1162 N N . SER A 1 155 ? 9.054 -27.245 0.886 1.00 89.69 155 SER A N 1
ATOM 1163 C CA . SER A 1 155 ? 8.630 -26.250 1.880 1.00 89.69 155 SER A CA 1
ATOM 1164 C C . SER A 1 155 ? 7.882 -25.062 1.268 1.00 89.69 155 SER A C 1
ATOM 1166 O O . SER A 1 155 ? 7.251 -24.300 2.000 1.00 89.69 155 SER A O 1
ATOM 1168 N N . GLY A 1 156 ? 7.917 -24.908 -0.059 1.00 91.31 156 GLY A N 1
ATOM 1169 C CA . GLY A 1 156 ? 7.154 -23.901 -0.788 1.00 91.31 156 GLY A CA 1
ATOM 1170 C C . GLY A 1 156 ? 7.981 -23.136 -1.817 1.00 91.31 156 GLY A C 1
ATOM 1171 O O . GLY A 1 156 ? 8.934 -23.649 -2.399 1.00 91.31 156 GLY A O 1
ATOM 1172 N N . LEU A 1 157 ? 7.569 -21.893 -2.067 1.00 92.94 157 LEU A N 1
ATOM 1173 C CA . LEU A 1 157 ? 8.202 -20.974 -3.010 1.00 92.94 157 LEU A CA 1
ATOM 1174 C C . LEU A 1 157 ? 8.893 -19.845 -2.248 1.00 92.94 157 LEU A C 1
ATOM 1176 O O . LEU A 1 157 ? 8.273 -19.198 -1.403 1.00 92.94 157 LEU A O 1
ATOM 1180 N N . ARG A 1 158 ? 10.148 -19.571 -2.600 1.00 93.62 158 ARG A N 1
ATOM 1181 C CA . ARG A 1 158 ? 10.894 -18.395 -2.146 1.00 93.62 158 ARG A CA 1
ATOM 1182 C C . ARG A 1 158 ? 11.530 -17.693 -3.336 1.00 93.62 158 ARG A C 1
ATOM 1184 O O . ARG A 1 158 ? 12.048 -18.342 -4.234 1.00 93.62 158 ARG A O 1
ATOM 1191 N N . TYR A 1 159 ? 11.557 -16.370 -3.317 1.00 92.50 159 TYR A N 1
ATOM 1192 C CA . TYR A 1 159 ? 12.324 -15.575 -4.275 1.00 92.50 159 TYR A CA 1
ATOM 1193 C C . TYR A 1 159 ? 13.629 -15.141 -3.626 1.00 92.50 159 TYR A C 1
ATOM 1195 O O . TYR A 1 159 ? 13.609 -14.405 -2.635 1.00 92.50 159 TYR A O 1
ATOM 1203 N N . ARG A 1 160 ? 14.768 -15.611 -4.142 1.00 91.75 160 ARG A N 1
ATOM 1204 C CA . ARG A 1 160 ? 16.075 -15.373 -3.507 1.00 91.75 160 ARG A CA 1
ATOM 1205 C C . ARG A 1 160 ? 16.428 -13.887 -3.477 1.00 91.75 160 ARG A C 1
ATOM 1207 O O . ARG A 1 160 ? 16.876 -13.408 -2.440 1.00 91.75 160 ARG A O 1
ATOM 1214 N N . ALA A 1 161 ? 16.162 -13.152 -4.559 1.00 87.56 161 ALA A N 1
ATOM 1215 C CA . ALA A 1 161 ? 16.482 -11.722 -4.621 1.00 87.56 161 ALA A CA 1
ATOM 1216 C C . ALA A 1 161 ? 15.579 -10.855 -3.725 1.00 87.56 161 ALA A C 1
ATOM 1218 O O . ALA A 1 161 ? 15.953 -9.743 -3.376 1.00 87.56 161 ALA A O 1
ATOM 1219 N N . ALA A 1 162 ? 14.402 -11.357 -3.332 1.00 86.31 162 ALA A N 1
ATOM 1220 C CA . ALA A 1 162 ? 13.467 -10.624 -2.478 1.00 86.31 162 ALA A CA 1
ATOM 1221 C C . ALA A 1 162 ? 13.866 -10.638 -0.987 1.00 86.31 162 ALA A C 1
ATOM 1223 O O . ALA A 1 162 ? 13.327 -9.867 -0.192 1.00 86.31 162 ALA A O 1
ATOM 1224 N N . GLY A 1 163 ? 14.781 -11.530 -0.582 1.00 86.88 163 GLY A N 1
ATOM 1225 C CA . GLY A 1 163 ? 15.178 -11.695 0.818 1.00 86.88 163 GLY A CA 1
ATOM 1226 C C . GLY A 1 163 ? 14.023 -12.115 1.741 1.00 86.88 163 GLY A C 1
ATOM 1227 O O . GLY A 1 163 ? 12.913 -12.417 1.300 1.00 86.88 163 GLY A O 1
ATOM 1228 N N . ALA A 1 164 ? 14.269 -12.160 3.052 1.00 89.88 164 ALA A N 1
ATOM 1229 C CA . ALA A 1 164 ? 13.251 -12.587 4.020 1.00 89.88 164 ALA A CA 1
ATOM 1230 C C . ALA A 1 164 ? 12.037 -11.640 4.047 1.00 89.88 164 ALA A C 1
ATOM 1232 O O . ALA A 1 164 ? 10.895 -12.098 4.015 1.00 89.88 164 ALA A O 1
ATOM 1233 N N . MET A 1 165 ? 12.289 -10.326 4.041 1.00 87.62 165 MET A N 1
ATOM 1234 C CA . MET A 1 165 ? 11.240 -9.307 4.106 1.00 87.62 165 MET A CA 1
ATOM 1235 C C . MET A 1 165 ? 10.342 -9.329 2.865 1.00 87.62 165 MET A C 1
ATOM 1237 O O . MET A 1 165 ? 9.122 -9.389 2.995 1.00 87.62 165 MET A O 1
ATOM 1241 N N . GLY A 1 166 ? 10.919 -9.369 1.659 1.00 88.62 166 GLY A N 1
ATOM 1242 C CA . GLY A 1 166 ? 10.129 -9.424 0.429 1.00 88.62 166 GLY A CA 1
ATOM 1243 C C . GLY A 1 166 ? 9.275 -10.690 0.340 1.00 88.62 166 GLY A C 1
ATOM 1244 O O . GLY A 1 166 ? 8.102 -10.613 -0.018 1.00 88.62 166 GLY A O 1
ATOM 1245 N N . ASN A 1 167 ? 9.800 -11.850 0.753 1.00 91.81 167 ASN A N 1
ATOM 1246 C CA . ASN A 1 167 ? 8.998 -13.078 0.815 1.00 91.81 167 ASN A CA 1
ATOM 1247 C C . ASN A 1 167 ? 7.863 -12.993 1.852 1.00 91.81 167 ASN A C 1
ATOM 1249 O O . ASN A 1 167 ? 6.763 -13.472 1.580 1.00 91.81 167 ASN A O 1
ATOM 1253 N N . ALA A 1 168 ? 8.084 -12.348 3.002 1.00 91.56 168 ALA A N 1
ATOM 1254 C CA . ALA A 1 168 ? 7.034 -12.125 3.997 1.00 91.56 168 ALA A CA 1
ATOM 1255 C C . ALA A 1 168 ? 5.922 -11.203 3.466 1.00 91.56 168 ALA A C 1
ATOM 1257 O O . ALA A 1 168 ? 4.741 -11.512 3.628 1.00 91.56 168 ALA A O 1
ATOM 1258 N N . VAL A 1 169 ? 6.279 -10.121 2.767 1.00 91.06 169 VAL A N 1
ATOM 1259 C CA . VAL A 1 169 ? 5.309 -9.227 2.111 1.00 91.06 169 VAL A CA 1
ATOM 1260 C C . VAL A 1 169 ? 4.512 -9.975 1.039 1.00 91.06 169 VAL A C 1
ATOM 1262 O O . VAL A 1 169 ? 3.289 -9.862 0.993 1.00 91.06 169 VAL A O 1
ATOM 1265 N N . LEU A 1 170 ? 5.169 -10.801 0.219 1.00 92.25 170 LEU A N 1
ATOM 1266 C CA . LEU A 1 170 ? 4.507 -11.616 -0.809 1.00 92.25 170 LEU A CA 1
ATOM 1267 C C . LEU A 1 170 ? 3.559 -12.667 -0.237 1.00 92.25 170 LEU A C 1
ATOM 1269 O O . LEU A 1 170 ? 2.564 -13.011 -0.883 1.00 92.25 170 LEU A O 1
ATOM 1273 N N . PHE A 1 171 ? 3.874 -13.192 0.945 1.00 91.75 171 PHE A N 1
ATOM 1274 C CA . PHE A 1 171 ? 2.979 -14.064 1.690 1.00 91.75 171 PHE A CA 1
ATOM 1275 C C . PHE A 1 171 ? 1.773 -13.273 2.212 1.00 91.75 171 PHE A C 1
ATOM 1277 O O . PHE A 1 171 ? 0.639 -13.628 1.902 1.00 91.75 171 PHE A O 1
ATOM 1284 N N . ALA A 1 172 ? 2.001 -12.144 2.893 1.00 90.00 172 ALA A N 1
ATOM 1285 C CA . ALA A 1 172 ? 0.937 -11.275 3.405 1.00 90.00 172 ALA A CA 1
ATOM 1286 C C . ALA A 1 172 ? -0.015 -10.783 2.298 1.00 90.00 172 ALA A C 1
ATOM 1288 O O . ALA A 1 172 ? -1.230 -10.793 2.479 1.00 90.00 172 ALA A O 1
ATOM 1289 N N . ALA A 1 173 ? 0.508 -10.444 1.117 1.00 90.88 173 ALA A N 1
ATOM 1290 C CA . ALA A 1 173 ? -0.298 -10.058 -0.041 1.00 90.88 173 ALA A CA 1
ATOM 1291 C C . ALA A 1 173 ? -1.267 -11.167 -0.494 1.00 90.88 173 ALA A C 1
ATOM 1293 O O . ALA A 1 173 ? -2.329 -10.880 -1.034 1.00 90.88 173 ALA A O 1
ATOM 1294 N N . ARG A 1 174 ? -0.934 -12.441 -0.267 1.00 86.88 174 ARG A N 1
ATOM 1295 C CA . ARG A 1 174 ? -1.773 -13.589 -0.651 1.00 86.88 174 ARG A CA 1
ATOM 1296 C C . ARG A 1 174 ? -2.665 -14.097 0.475 1.00 86.88 174 ARG A C 1
ATOM 1298 O O . ARG A 1 174 ? -3.546 -14.917 0.223 1.00 86.88 174 ARG A O 1
ATOM 1305 N N . SER A 1 175 ? -2.446 -13.643 1.704 1.00 86.31 175 SER A N 1
ATOM 1306 C CA . SER A 1 175 ? -3.149 -14.165 2.869 1.00 86.31 175 SER A CA 1
ATOM 1307 C C . SER A 1 175 ? -3.464 -13.069 3.875 1.00 86.31 175 SER A C 1
ATOM 1309 O O . SER A 1 175 ? -2.569 -12.506 4.500 1.00 86.31 175 SER A O 1
ATOM 1311 N N . VAL A 1 176 ? -4.756 -12.851 4.112 1.00 82.62 176 VAL A N 1
ATOM 1312 C CA . VAL A 1 176 ? -5.250 -12.085 5.260 1.00 82.62 176 VAL A CA 1
ATOM 1313 C C . VAL A 1 176 ? -6.079 -12.995 6.165 1.00 82.62 176 VAL A C 1
ATOM 1315 O O . VAL A 1 176 ? -6.891 -13.799 5.701 1.00 82.62 176 VAL A O 1
ATOM 1318 N N . GLY A 1 177 ? -5.848 -12.902 7.475 1.00 85.12 177 GLY A N 1
ATOM 1319 C CA . GLY A 1 177 ? -6.496 -13.767 8.462 1.00 85.12 177 GLY A CA 1
ATOM 1320 C C . GLY A 1 177 ? -7.998 -13.485 8.648 1.00 85.12 177 GLY A C 1
ATOM 1321 O O . GLY A 1 177 ? -8.508 -12.458 8.195 1.00 85.12 177 GLY A O 1
ATOM 1322 N N . PRO A 1 178 ? -8.738 -14.360 9.358 1.00 90.06 178 PRO A N 1
ATOM 1323 C CA . PRO A 1 178 ? -10.176 -14.191 9.601 1.00 90.06 178 PRO A CA 1
ATOM 1324 C C . PRO A 1 178 ? -10.544 -12.857 10.262 1.00 90.06 178 PRO A C 1
ATOM 1326 O O . PRO A 1 178 ? -11.515 -12.224 9.859 1.00 90.06 178 PRO A O 1
ATOM 1329 N N . LEU A 1 179 ? -9.736 -12.393 11.221 1.00 92.19 179 LEU A N 1
ATOM 1330 C CA . LEU A 1 179 ? -9.979 -11.127 11.916 1.00 92.19 179 LEU A CA 1
ATOM 1331 C C . LEU A 1 179 ? -9.962 -9.924 10.959 1.00 92.19 179 LEU A C 1
ATOM 1333 O O . LEU A 1 179 ? -10.777 -9.016 11.095 1.00 92.19 179 LEU A O 1
ATOM 1337 N N . TRP A 1 180 ? -9.077 -9.943 9.958 1.00 92.69 180 TRP A N 1
ATOM 1338 C CA . TRP A 1 180 ? -9.018 -8.898 8.936 1.00 92.69 180 TRP A CA 1
ATOM 1339 C C . TRP A 1 180 ? -10.302 -8.839 8.108 1.00 92.69 180 TRP A C 1
ATOM 1341 O O . TRP A 1 180 ? -10.821 -7.754 7.846 1.00 92.69 180 TRP A O 1
ATOM 1351 N N . ARG A 1 181 ? -10.838 -10.002 7.714 1.00 91.19 181 ARG A N 1
ATOM 1352 C CA . ARG A 1 181 ? -12.095 -10.089 6.955 1.00 91.19 181 ARG A CA 1
ATOM 1353 C C . ARG A 1 181 ? -13.269 -9.538 7.758 1.00 91.19 181 ARG A C 1
ATOM 1355 O O . ARG A 1 181 ? -13.981 -8.679 7.253 1.00 91.19 181 ARG A O 1
ATOM 1362 N N . LEU A 1 182 ? -13.391 -9.940 9.024 1.00 93.06 182 LEU A N 1
ATOM 1363 C CA . LEU A 1 182 ? -14.433 -9.432 9.924 1.00 93.06 182 LEU A CA 1
ATOM 1364 C C . LEU A 1 182 ? -14.358 -7.907 10.088 1.00 93.06 182 LEU A C 1
ATOM 1366 O O . LEU A 1 182 ? -15.374 -7.222 9.979 1.00 93.06 182 LEU A O 1
ATOM 1370 N N . ALA A 1 183 ? -13.155 -7.366 10.299 1.00 93.75 183 ALA A N 1
ATOM 1371 C CA . ALA A 1 183 ? -12.962 -5.922 10.404 1.00 93.75 183 ALA A CA 1
ATOM 1372 C C . ALA A 1 183 ? -13.281 -5.193 9.095 1.00 93.75 183 ALA A C 1
ATOM 1374 O O . ALA A 1 183 ? -13.917 -4.144 9.127 1.00 93.75 183 ALA A O 1
ATOM 1375 N N . SER A 1 184 ? -12.898 -5.762 7.949 1.00 91.81 184 SER A N 1
ATOM 1376 C CA . SER A 1 184 ? -13.206 -5.190 6.633 1.00 91.81 184 SER A CA 1
ATOM 1377 C C . SER A 1 184 ? -14.718 -5.105 6.405 1.00 91.81 184 SER A C 1
ATOM 1379 O O . SER A 1 184 ? -15.228 -4.050 6.040 1.00 91.81 184 SER A O 1
ATOM 1381 N N . GLU A 1 185 ? -15.450 -6.187 6.688 1.00 91.62 185 GLU A N 1
ATOM 1382 C CA . GLU A 1 185 ? -16.911 -6.235 6.557 1.00 91.62 185 GLU A CA 1
ATOM 1383 C C . GLU A 1 185 ? -17.608 -5.222 7.473 1.00 91.62 185 GLU A C 1
ATOM 1385 O O . GLU A 1 185 ? -18.545 -4.541 7.048 1.00 91.62 185 GLU A O 1
ATOM 1390 N N . GLN A 1 186 ? -17.155 -5.091 8.725 1.00 91.25 186 GLN A N 1
ATOM 1391 C CA . GLN A 1 186 ? -17.717 -4.112 9.655 1.00 91.25 186 GLN A CA 1
ATOM 1392 C C . GLN A 1 186 ? -17.469 -2.676 9.179 1.00 91.25 186 GLN A C 1
ATOM 1394 O O . GLN A 1 186 ? -18.381 -1.850 9.246 1.00 91.25 186 GLN A O 1
ATOM 1399 N N . SER A 1 187 ? -16.270 -2.374 8.680 1.00 90.00 187 SER A N 1
ATOM 1400 C CA . SER A 1 187 ? -15.935 -1.043 8.167 1.00 90.00 187 SER A CA 1
ATOM 1401 C C . SER A 1 187 ? -16.768 -0.669 6.944 1.00 90.00 187 SER A C 1
ATOM 1403 O O . SER A 1 187 ? -17.324 0.428 6.914 1.00 90.00 187 SER A O 1
ATOM 1405 N N . SER A 1 188 ? -16.963 -1.592 5.997 1.00 88.44 188 SER A N 1
ATOM 1406 C CA . SER A 1 188 ? -17.855 -1.371 4.850 1.00 88.44 188 SER A CA 1
ATOM 1407 C C . SER A 1 188 ? -19.305 -1.115 5.277 1.00 88.44 188 SER A C 1
ATOM 1409 O O . SER A 1 188 ? -19.953 -0.215 4.747 1.00 88.44 188 SER A O 1
ATOM 1411 N N . ARG A 1 189 ? -19.823 -1.848 6.276 1.00 88.12 189 ARG A N 1
ATOM 1412 C CA . ARG A 1 189 ? -21.185 -1.618 6.801 1.00 88.12 189 ARG A CA 1
ATOM 1413 C C . ARG A 1 189 ? -21.342 -0.243 7.442 1.00 88.12 189 ARG A C 1
ATOM 1415 O O . ARG A 1 189 ? -22.388 0.376 7.261 1.00 88.12 189 ARG A O 1
ATOM 1422 N N . ARG A 1 190 ? -20.334 0.223 8.189 1.00 83.94 190 ARG A N 1
ATOM 1423 C CA . ARG A 1 190 ? -20.357 1.547 8.834 1.00 83.94 190 ARG A CA 1
ATOM 1424 C C . ARG A 1 190 ? -20.364 2.680 7.805 1.00 83.94 190 ARG A C 1
ATOM 1426 O O . ARG A 1 190 ? -21.081 3.648 8.014 1.00 83.94 190 ARG A O 1
ATOM 1433 N N . GLN A 1 191 ? -19.638 2.545 6.693 1.00 76.44 191 GLN A N 1
ATOM 1434 C CA . GLN A 1 191 ? -19.666 3.548 5.619 1.00 76.44 191 GLN A CA 1
ATOM 1435 C C . GLN A 1 191 ? -21.009 3.586 4.882 1.00 76.44 191 GLN A C 1
ATOM 1437 O O . GLN A 1 191 ? -21.540 4.665 4.645 1.00 76.44 191 GLN A O 1
ATOM 1442 N N . GLY A 1 192 ? -21.616 2.427 4.606 1.00 70.19 192 GLY A N 1
ATOM 1443 C CA . GLY A 1 192 ? -22.915 2.363 3.925 1.00 70.19 192 GLY A CA 1
ATOM 1444 C C . GLY A 1 192 ? -24.115 2.887 4.729 1.00 70.19 192 GLY A C 1
ATOM 1445 O O . GLY A 1 192 ? -25.157 3.133 4.138 1.00 70.19 192 GLY A O 1
ATOM 1446 N N . HIS A 1 193 ? -23.994 3.058 6.052 1.00 59.47 193 HIS A N 1
ATOM 1447 C CA . HIS A 1 193 ? -25.042 3.652 6.903 1.00 59.47 193 HIS A CA 1
ATOM 1448 C C . HIS A 1 193 ? -24.851 5.163 7.142 1.00 59.47 193 HIS A C 1
ATOM 1450 O O . HIS A 1 193 ? -25.666 5.768 7.835 1.00 59.47 193 HIS A O 1
ATOM 1456 N N . GLY A 1 194 ? -23.767 5.757 6.628 1.00 51.44 194 GLY A N 1
ATOM 1457 C CA . GLY A 1 194 ? -23.433 7.176 6.797 1.00 51.44 194 GLY A CA 1
ATOM 1458 C C . GLY A 1 194 ? -23.669 8.049 5.559 1.00 51.44 194 GLY A C 1
ATOM 1459 O O . GLY A 1 194 ? -23.271 9.212 5.584 1.00 51.44 194 GLY A O 1
ATOM 1460 N N . ALA A 1 195 ? -24.265 7.496 4.497 1.00 42.25 195 ALA A N 1
ATOM 1461 C CA . ALA A 1 195 ? -24.664 8.196 3.271 1.00 42.25 195 ALA A CA 1
ATOM 1462 C C . ALA A 1 195 ? -26.189 8.344 3.214 1.00 42.25 195 ALA A C 1
ATOM 1464 O O . ALA A 1 195 ? -26.651 9.401 2.731 1.00 42.25 195 ALA A O 1
#

Foldseek 3Di:
DLLCCVPVVDDCLVVLVVVVVLQQVQQADPPLRAGAQDDDPVSHGDGGQFLLSRLVVLLVCLLRAVVVSLVNLVSLCVFFWDFDPLAIFGARDGPVPDDLPPDDPQQPDQPSVGNGGLSSLLSVLLNCLSNVVPSNVRNSVVNQVPPQCWDQDPVGIDRNNCPPVSVVSNVNSVDDDPSVVVSSVVSVVVVVVVD